Protein AF-A0A9D6HMQ8-F1 (afdb_monomer)

Radius of gyration: 18.04 Å; Cα contacts (8 Å, |Δi|>4): 192; chains: 1; bounding box: 45×33×49 Å

pLDDT: mean 94.01, std 4.61, range [72.69, 98.38]

Solvent-accessible surface area (backbone atoms only — not comparable to full-atom values): 10256 Å² total; per-residue (Å²): 132,55,70,60,48,52,53,36,49,56,35,46,76,70,73,43,61,41,81,54,71,88,56,44,43,72,69,55,47,52,54,49,50,52,55,48,44,23,49,23,39,30,28,42,20,46,19,57,68,40,54,67,42,36,77,68,36,73,68,67,69,43,17,53,50,41,45,50,50,29,52,49,28,45,49,48,16,50,53,42,40,52,57,38,38,76,66,71,42,64,49,68,65,50,48,68,74,33,53,71,62,42,68,46,60,53,64,83,84,64,85,61,85,89,60,81,90,62,94,66,50,43,56,70,71,58,34,47,65,73,88,45,73,66,46,49,34,49,42,32,40,49,49,45,46,53,48,48,56,58,52,57,56,40,70,72,45,52,45,38,66,61,36,57,56,43,61,59,51,52,64,54,52,53,52,48,34,51,49,10,54,53,44,52,67,72,76,107

Sequence (188 aa):
MSDLAREMAAKIERGVWLESPDEMTPTYRENLVHLMTMQADSELAGGYGYVPWIMKAPGVEEKHVVAQIVKDELRHAAVMYGLLADLGVDVEAHVKRHDEAFTMRIASDADIGTARITSDKRVNIFYYPIETWADFVFFNFCMDRGAGHQLEVVRACSYGPWARAYEGIFKEETFLIRHGEHWVKKLA

Mean predicted aligned error: 3.43 Å

Structure (mmCIF, N/CA/C/O backbone):
data_AF-A0A9D6HMQ8-F1
#
_entry.id   AF-A0A9D6HMQ8-F1
#
loop_
_atom_site.group_PDB
_atom_site.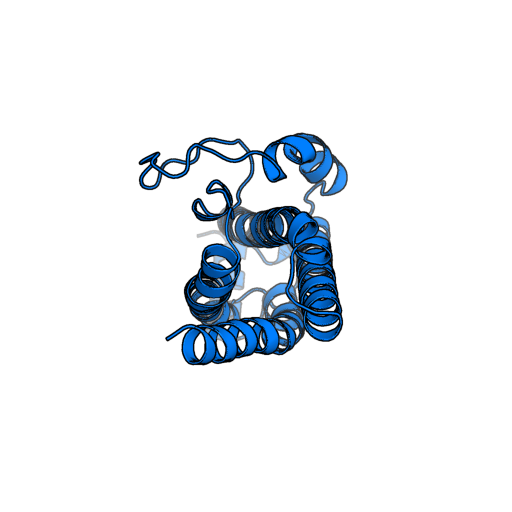id
_atom_site.type_symbol
_atom_site.label_atom_id
_atom_site.label_alt_id
_atom_site.label_comp_id
_atom_site.label_asym_id
_atom_site.label_entity_id
_atom_site.label_seq_id
_atom_site.pdbx_PDB_ins_code
_atom_site.Cartn_x
_atom_site.Cartn_y
_atom_site.Cartn_z
_atom_site.occupancy
_atom_site.B_iso_or_equiv
_atom_site.auth_seq_id
_atom_site.auth_comp_id
_atom_site.auth_asym_id
_atom_site.auth_atom_id
_atom_site.pdbx_PDB_model_num
ATOM 1 N N . MET A 1 1 ? 14.799 11.130 -28.560 1.00 72.69 1 MET A N 1
ATOM 2 C CA . MET A 1 1 ? 14.400 9.898 -27.842 1.00 72.69 1 MET A CA 1
ATOM 3 C C . MET A 1 1 ? 15.523 8.885 -27.980 1.00 72.69 1 MET A C 1
ATOM 5 O O . MET A 1 1 ? 16.044 8.773 -29.084 1.00 72.69 1 MET A O 1
ATOM 9 N N . SER A 1 2 ? 15.925 8.220 -26.892 1.00 92.31 2 SER A N 1
ATOM 10 C CA . SER A 1 2 ? 16.907 7.124 -26.941 1.00 92.31 2 SER A CA 1
ATOM 11 C C . SER A 1 2 ? 16.330 5.895 -27.654 1.00 92.31 2 SER A C 1
ATOM 13 O O . SER A 1 2 ? 15.109 5.790 -27.798 1.00 92.31 2 SER A O 1
ATOM 15 N N . ASP A 1 3 ? 17.191 4.966 -28.082 1.00 95.12 3 ASP A N 1
ATOM 16 C CA . ASP A 1 3 ? 16.762 3.676 -28.648 1.00 95.12 3 ASP A CA 1
ATOM 17 C C . ASP A 1 3 ? 15.882 2.906 -27.663 1.00 95.12 3 ASP A C 1
ATOM 19 O O . ASP A 1 3 ? 14.749 2.568 -27.998 1.00 95.12 3 ASP A O 1
ATOM 23 N N . LEU A 1 4 ? 16.322 2.809 -26.405 1.00 96.69 4 LEU A N 1
ATOM 24 C CA . LEU A 1 4 ? 15.545 2.218 -25.315 1.00 96.69 4 LEU A CA 1
ATOM 25 C C . LEU A 1 4 ? 14.147 2.842 -25.172 1.00 96.69 4 LEU A C 1
ATOM 27 O O . LEU A 1 4 ? 13.163 2.131 -25.002 1.00 96.69 4 LEU A O 1
ATOM 31 N N . ALA A 1 5 ? 14.023 4.170 -25.281 1.00 97.06 5 ALA A N 1
ATOM 32 C CA . ALA A 1 5 ? 12.721 4.833 -25.187 1.00 97.06 5 ALA A CA 1
ATOM 33 C C . ALA A 1 5 ? 11.787 4.463 -26.350 1.00 97.06 5 ALA A C 1
ATOM 35 O O . ALA A 1 5 ? 10.583 4.331 -26.141 1.00 97.06 5 ALA A O 1
ATOM 36 N N . ARG A 1 6 ? 12.326 4.295 -27.566 1.00 97.38 6 ARG A N 1
ATOM 37 C CA . ARG A 1 6 ? 11.547 3.850 -28.732 1.00 97.38 6 ARG A CA 1
ATOM 38 C C . ARG A 1 6 ? 11.127 2.390 -28.602 1.00 97.38 6 ARG A C 1
ATOM 40 O O . ARG A 1 6 ? 9.977 2.073 -28.884 1.00 97.38 6 ARG A O 1
ATOM 47 N N . GLU A 1 7 ? 12.033 1.525 -28.160 1.00 97.12 7 GLU A N 1
ATOM 48 C CA . GLU A 1 7 ? 11.765 0.098 -27.960 1.00 97.12 7 GLU A CA 1
ATOM 49 C C . GLU A 1 7 ? 10.712 -0.132 -26.874 1.00 97.12 7 GLU A C 1
ATOM 51 O O . GLU A 1 7 ? 9.726 -0.830 -27.121 1.00 97.12 7 GLU A O 1
ATOM 56 N N . MET A 1 8 ? 10.869 0.524 -25.719 1.00 97.62 8 MET A N 1
ATOM 57 C CA . MET A 1 8 ? 9.905 0.501 -24.617 1.00 97.62 8 MET A CA 1
ATOM 58 C C . MET A 1 8 ? 8.522 0.975 -25.085 1.00 97.62 8 MET A C 1
ATOM 60 O O . MET A 1 8 ? 7.536 0.269 -24.889 1.00 97.62 8 MET A O 1
ATOM 64 N N . ALA A 1 9 ? 8.439 2.135 -25.750 1.00 97.06 9 ALA A N 1
ATOM 65 C CA . ALA A 1 9 ? 7.171 2.674 -26.244 1.00 97.06 9 ALA A CA 1
ATOM 66 C C . ALA A 1 9 ? 6.501 1.732 -27.256 1.00 97.06 9 ALA A C 1
ATOM 68 O O . ALA A 1 9 ? 5.333 1.391 -27.094 1.00 97.06 9 ALA A O 1
ATOM 69 N N . ALA A 1 10 ? 7.252 1.226 -28.238 1.00 97.50 10 ALA A N 1
ATOM 70 C CA . ALA A 1 10 ? 6.720 0.299 -29.233 1.00 97.50 10 ALA A CA 1
ATOM 71 C C . ALA A 1 10 ? 6.249 -1.024 -28.603 1.00 97.50 10 ALA A C 1
ATOM 73 O O . ALA A 1 10 ? 5.308 -1.645 -29.096 1.00 97.50 10 ALA A O 1
ATOM 74 N N . LYS A 1 11 ? 6.901 -1.486 -27.528 1.00 97.00 11 LYS A N 1
ATOM 75 C CA . LYS A 1 11 ? 6.481 -2.673 -26.772 1.00 97.00 11 LYS A CA 1
ATOM 76 C C . LYS A 1 11 ? 5.138 -2.430 -26.068 1.00 97.00 11 LYS A C 1
ATOM 78 O O . LYS A 1 11 ? 4.223 -3.236 -26.243 1.00 97.00 11 LYS A O 1
ATOM 83 N N . ILE A 1 12 ? 4.997 -1.287 -25.390 1.00 96.50 12 ILE A N 1
ATOM 84 C CA . ILE A 1 12 ? 3.752 -0.854 -24.733 1.00 96.50 12 ILE A CA 1
ATOM 85 C C . ILE A 1 12 ? 2.613 -0.682 -25.749 1.00 96.50 12 ILE A C 1
ATOM 87 O O . ILE A 1 12 ? 1.517 -1.184 -25.521 1.00 96.50 12 ILE A O 1
ATOM 91 N N . GLU A 1 13 ? 2.862 -0.033 -26.890 1.00 96.62 13 GLU A N 1
ATOM 92 C CA . GLU A 1 13 ? 1.862 0.183 -27.952 1.00 96.62 13 GLU A CA 1
ATOM 93 C C . GLU A 1 13 ? 1.325 -1.128 -28.541 1.00 96.62 13 GLU A C 1
ATOM 95 O O . GLU A 1 13 ? 0.165 -1.202 -28.945 1.00 96.62 13 GLU A O 1
ATOM 100 N N . ARG A 1 14 ? 2.141 -2.190 -28.555 1.00 97.00 14 ARG A N 1
ATOM 101 C CA . ARG A 1 14 ? 1.715 -3.540 -28.961 1.00 97.00 14 ARG A CA 1
ATOM 102 C C . ARG A 1 14 ? 0.987 -4.313 -27.855 1.00 97.00 14 ARG A C 1
ATOM 104 O O . ARG A 1 14 ? 0.656 -5.477 -28.065 1.00 97.00 14 ARG A O 1
ATOM 111 N N . GLY A 1 15 ? 0.769 -3.709 -26.687 1.00 94.69 15 GLY A N 1
ATOM 112 C CA . GLY A 1 15 ? 0.159 -4.364 -25.530 1.00 94.69 15 GLY A CA 1
ATOM 113 C C . GLY A 1 15 ? 1.051 -5.425 -24.883 1.00 94.69 15 GLY A C 1
ATOM 114 O O . GLY A 1 15 ? 0.546 -6.312 -24.201 1.00 94.69 15 GLY A O 1
ATOM 115 N N . VAL A 1 16 ? 2.368 -5.374 -25.111 1.00 96.38 16 VAL A N 1
ATOM 116 C CA . VAL A 1 16 ? 3.319 -6.310 -24.503 1.00 96.38 16 VAL A CA 1
ATOM 117 C C . VAL A 1 16 ? 3.872 -5.687 -23.225 1.00 96.38 16 VAL A C 1
ATOM 119 O O . VAL A 1 16 ? 4.372 -4.562 -23.239 1.00 96.38 16 VAL A O 1
ATOM 122 N N . TRP A 1 17 ? 3.808 -6.425 -22.120 1.00 96.69 17 TRP A N 1
ATOM 123 C CA . TRP A 1 17 ? 4.287 -5.953 -20.824 1.00 96.69 17 TRP A CA 1
ATOM 124 C C . TRP A 1 17 ? 5.803 -5.797 -20.759 1.00 96.69 17 TRP A C 1
ATOM 126 O O . TRP A 1 17 ? 6.552 -6.603 -21.311 1.00 96.69 17 TRP A O 1
ATOM 136 N N . LEU A 1 18 ? 6.242 -4.775 -20.030 1.00 97.62 18 LEU A N 1
ATOM 137 C CA . LEU A 1 18 ? 7.596 -4.672 -19.505 1.00 97.62 18 LEU A CA 1
ATOM 138 C C . LEU A 1 18 ? 7.747 -5.666 -18.349 1.00 97.62 18 LEU A C 1
ATOM 140 O O . LEU A 1 18 ? 6.867 -5.764 -17.494 1.00 97.62 18 LEU A O 1
ATOM 144 N N . GLU A 1 19 ? 8.856 -6.389 -18.330 1.00 96.81 19 GLU A N 1
ATOM 145 C CA . GLU A 1 19 ? 9.119 -7.505 -17.420 1.00 96.81 19 GLU A CA 1
ATOM 146 C C . GLU A 1 19 ? 10.382 -7.288 -16.580 1.00 96.81 19 GLU A C 1
ATOM 148 O O . GLU A 1 19 ? 10.492 -7.868 -15.503 1.00 96.81 19 GLU A O 1
ATOM 153 N N . SER A 1 20 ? 11.321 -6.441 -17.021 1.00 95.38 20 SE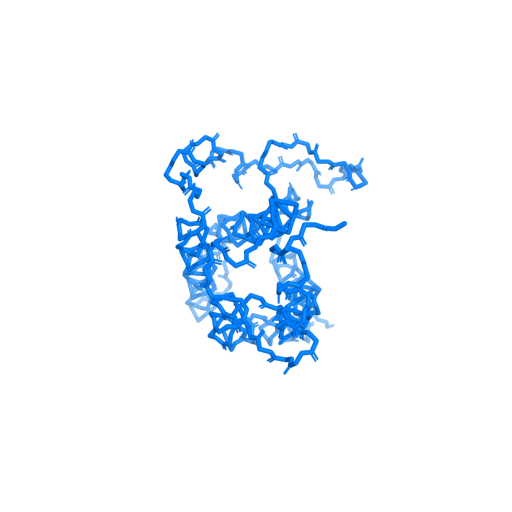R A N 1
ATOM 154 C CA . SER A 1 20 ? 12.559 -6.170 -16.279 1.00 95.38 20 SER A CA 1
ATOM 155 C C . SER A 1 20 ? 12.973 -4.691 -16.299 1.00 95.38 20 SER A C 1
ATOM 157 O O . SER A 1 20 ? 12.542 -3.936 -17.178 1.00 95.38 20 SER A O 1
ATOM 159 N N . PRO A 1 21 ? 13.832 -4.254 -15.352 1.00 94.19 21 PRO A N 1
ATOM 160 C CA . PRO A 1 21 ? 14.349 -2.884 -15.314 1.00 94.19 21 PRO A CA 1
ATOM 161 C C . PRO A 1 21 ? 15.079 -2.451 -16.592 1.00 94.19 21 PRO A C 1
ATOM 163 O O . PRO A 1 21 ? 15.054 -1.269 -16.928 1.00 94.19 21 PRO A O 1
ATOM 166 N N . ASP A 1 22 ? 15.703 -3.389 -17.308 1.00 95.56 22 ASP A N 1
ATOM 167 C CA . ASP A 1 22 ? 16.481 -3.107 -18.522 1.00 95.56 22 ASP A CA 1
ATOM 168 C C . ASP A 1 22 ? 15.600 -2.681 -19.705 1.00 95.56 22 ASP A C 1
ATOM 170 O O . ASP A 1 22 ? 16.080 -2.072 -20.657 1.00 95.56 22 ASP A O 1
ATOM 174 N N . GLU A 1 23 ? 14.296 -2.958 -19.636 1.00 96.69 23 GLU A N 1
ATOM 175 C CA . GLU A 1 23 ? 13.315 -2.562 -20.651 1.00 96.69 23 GLU A CA 1
ATOM 176 C C . GLU A 1 23 ? 12.741 -1.160 -20.401 1.00 96.69 23 GLU A C 1
ATOM 178 O O . GLU A 1 23 ? 11.880 -0.691 -21.148 1.00 96.69 23 GLU A O 1
ATOM 183 N N . MET A 1 24 ? 13.184 -0.491 -19.334 1.00 96.69 24 MET A N 1
ATOM 184 C CA . MET A 1 24 ? 12.608 0.756 -18.849 1.00 96.69 24 MET A CA 1
ATOM 185 C C . MET A 1 24 ? 13.567 1.922 -19.036 1.00 96.69 24 MET A C 1
ATOM 187 O O . MET A 1 24 ? 14.742 1.865 -18.680 1.00 96.69 24 MET A O 1
ATOM 191 N N . THR A 1 25 ? 13.044 3.059 -19.491 1.00 97.69 25 THR A N 1
ATOM 192 C CA . THR A 1 25 ? 13.804 4.310 -19.367 1.00 97.69 25 THR A CA 1
ATOM 193 C C . THR A 1 25 ? 13.984 4.676 -17.885 1.00 97.69 25 THR A C 1
ATOM 195 O O . THR A 1 25 ? 13.104 4.361 -17.077 1.00 97.69 25 THR A O 1
ATOM 198 N N . PRO A 1 26 ? 15.057 5.402 -17.510 1.00 96.69 26 PRO A N 1
ATOM 199 C CA . PRO A 1 26 ? 15.251 5.846 -16.128 1.00 96.69 26 PRO A CA 1
ATOM 200 C C . PRO A 1 26 ? 14.036 6.591 -15.563 1.00 96.69 26 PRO A C 1
ATOM 202 O O . PRO A 1 26 ? 13.593 6.295 -14.459 1.00 96.69 26 PRO A O 1
ATOM 205 N N . THR A 1 27 ? 13.434 7.482 -16.359 1.00 97.00 27 THR A N 1
ATOM 206 C CA . THR A 1 27 ? 12.227 8.229 -15.978 1.00 97.00 27 THR A CA 1
ATOM 207 C C . THR A 1 27 ? 11.013 7.321 -15.785 1.00 97.00 27 THR A C 1
ATOM 209 O O . THR A 1 27 ? 10.250 7.522 -14.844 1.00 97.00 27 THR A O 1
ATOM 212 N N . TYR A 1 28 ? 10.808 6.313 -16.640 1.00 97.19 28 TYR A N 1
ATOM 213 C CA . TYR A 1 28 ? 9.719 5.351 -16.445 1.00 97.19 28 TYR A CA 1
ATOM 214 C C . TYR A 1 28 ? 9.907 4.586 -15.134 1.00 97.19 28 TYR A C 1
ATOM 216 O O . TYR A 1 28 ? 8.991 4.529 -14.318 1.00 97.19 28 TYR A O 1
ATOM 224 N N . ARG A 1 29 ? 11.115 4.053 -14.907 1.00 97.50 29 ARG A N 1
AT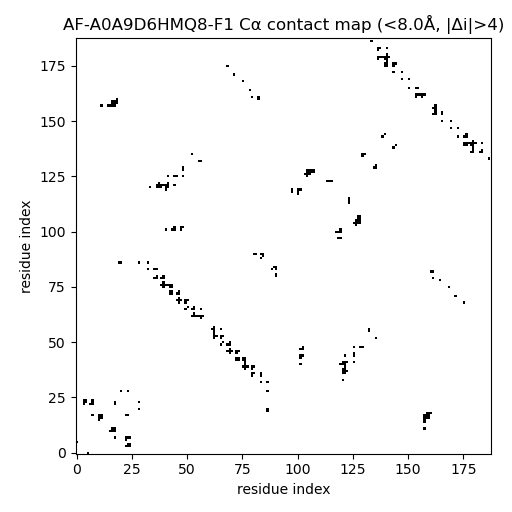OM 225 C CA . ARG A 1 29 ? 11.444 3.283 -13.704 1.00 97.50 29 ARG A CA 1
ATOM 226 C C . ARG A 1 29 ? 11.282 4.116 -12.436 1.00 97.50 29 ARG A C 1
ATOM 228 O O . ARG A 1 29 ? 10.737 3.619 -11.461 1.00 97.50 29 ARG A O 1
ATOM 235 N N . GLU A 1 30 ? 11.724 5.371 -12.448 1.00 97.75 30 GLU A N 1
ATOM 236 C CA . GLU A 1 30 ? 11.556 6.299 -11.325 1.00 97.75 30 GLU A CA 1
ATOM 237 C C . GLU A 1 30 ? 10.075 6.503 -10.970 1.00 97.75 30 GLU A C 1
ATOM 239 O O . GLU A 1 30 ? 9.695 6.344 -9.811 1.00 97.75 30 GLU A O 1
ATOM 244 N N . ASN A 1 31 ? 9.225 6.786 -11.963 1.00 97.12 31 ASN A N 1
ATOM 245 C CA . ASN A 1 31 ? 7.788 6.974 -11.742 1.00 97.12 31 ASN A CA 1
ATOM 246 C C . ASN A 1 31 ? 7.086 5.676 -11.315 1.00 97.12 31 ASN A C 1
ATOM 248 O O . ASN A 1 31 ? 6.226 5.706 -10.436 1.00 97.12 31 ASN A O 1
ATOM 252 N N . LEU A 1 32 ? 7.466 4.536 -11.900 1.00 96.69 32 LEU A N 1
ATOM 253 C CA . LEU A 1 32 ? 6.948 3.224 -11.516 1.00 96.69 32 LEU A CA 1
ATOM 254 C C . LEU A 1 32 ? 7.272 2.919 -10.050 1.00 96.69 32 LEU A C 1
ATOM 256 O O . LEU A 1 32 ? 6.367 2.613 -9.277 1.00 96.69 32 LEU A O 1
ATOM 260 N N . VAL A 1 33 ? 8.544 3.056 -9.662 1.00 97.88 33 VAL A N 1
ATOM 261 C CA . VAL A 1 33 ? 8.989 2.863 -8.276 1.00 97.88 33 VAL A CA 1
ATOM 262 C C . VAL A 1 33 ? 8.236 3.810 -7.351 1.00 97.88 33 VAL A C 1
ATOM 264 O O . VAL A 1 33 ? 7.717 3.359 -6.339 1.00 97.88 33 VAL A O 1
ATOM 267 N N . HIS A 1 34 ? 8.088 5.087 -7.716 1.00 96.50 34 HIS A N 1
ATOM 268 C CA . HIS A 1 34 ? 7.340 6.051 -6.912 1.00 96.50 34 HIS A CA 1
ATOM 269 C C . HIS A 1 34 ? 5.903 5.592 -6.625 1.00 96.50 34 HIS A C 1
ATOM 271 O O . HIS A 1 34 ? 5.500 5.536 -5.464 1.00 96.50 34 HIS A O 1
ATOM 277 N N . LEU A 1 35 ? 5.147 5.225 -7.664 1.00 95.25 35 LEU A N 1
ATOM 278 C CA . LEU A 1 35 ? 3.758 4.779 -7.528 1.00 95.25 35 LEU A CA 1
ATOM 279 C C . LEU A 1 35 ? 3.646 3.470 -6.738 1.00 95.25 35 LEU A C 1
ATOM 281 O O . LEU A 1 35 ? 2.788 3.342 -5.866 1.00 95.25 35 LEU A O 1
ATOM 285 N N . MET A 1 36 ? 4.532 2.511 -6.999 1.00 96.50 36 MET A N 1
ATOM 286 C CA . MET A 1 36 ? 4.538 1.232 -6.290 1.00 96.50 36 MET A CA 1
ATOM 287 C C . MET A 1 36 ? 4.927 1.390 -4.816 1.00 96.50 36 MET A C 1
ATOM 289 O O . MET A 1 36 ? 4.352 0.713 -3.969 1.00 96.50 36 MET A O 1
ATOM 293 N N . THR A 1 37 ? 5.851 2.299 -4.485 1.00 97.44 37 THR A N 1
ATOM 294 C CA . THR A 1 37 ? 6.175 2.632 -3.088 1.00 97.44 37 THR A CA 1
ATOM 295 C C . THR A 1 37 ? 4.999 3.309 -2.396 1.00 97.44 37 THR A C 1
ATOM 297 O O . THR A 1 37 ? 4.727 2.983 -1.247 1.00 97.44 37 THR A O 1
ATOM 300 N N . MET A 1 38 ? 4.255 4.189 -3.081 1.00 95.81 38 MET A N 1
ATOM 301 C CA . MET A 1 38 ? 3.026 4.758 -2.514 1.00 95.81 38 MET A CA 1
ATOM 302 C C . MET A 1 38 ? 2.010 3.676 -2.142 1.00 95.81 38 MET A C 1
ATOM 304 O O . MET A 1 38 ? 1.419 3.762 -1.067 1.00 95.81 38 MET A O 1
ATOM 308 N N . GLN A 1 39 ? 1.824 2.663 -2.996 1.00 95.06 39 GLN A N 1
ATOM 309 C CA . GLN A 1 39 ? 0.964 1.522 -2.681 1.00 95.06 39 GLN A CA 1
ATOM 310 C C . GLN A 1 39 ? 1.517 0.742 -1.483 1.00 95.06 39 GLN A C 1
ATOM 312 O O . GLN A 1 39 ? 0.825 0.622 -0.483 1.00 95.06 39 GLN A O 1
ATOM 317 N N . ALA A 1 40 ? 2.770 0.277 -1.547 1.00 97.06 40 ALA A N 1
ATOM 318 C CA . ALA A 1 40 ? 3.367 -0.574 -0.513 1.00 97.06 40 ALA A CA 1
ATOM 319 C C . ALA A 1 40 ? 3.331 0.071 0.885 1.00 97.06 40 ALA A C 1
ATOM 321 O O . ALA A 1 40 ? 2.936 -0.566 1.859 1.00 97.06 40 ALA A O 1
ATOM 322 N N . ASP A 1 41 ? 3.695 1.354 0.962 1.00 97.69 41 ASP A N 1
ATOM 323 C CA . ASP A 1 41 ? 3.679 2.135 2.199 1.00 97.69 41 ASP A CA 1
ATOM 324 C C . ASP A 1 41 ? 2.250 2.351 2.728 1.00 97.69 41 ASP A C 1
ATOM 326 O O . ASP A 1 41 ? 2.049 2.456 3.939 1.00 97.69 41 ASP A O 1
ATOM 330 N N . SER A 1 42 ? 1.257 2.422 1.834 1.00 96.00 42 SER A N 1
ATOM 331 C CA . SER A 1 42 ? -0.155 2.553 2.208 1.00 96.00 42 SER A CA 1
ATOM 332 C C . SER A 1 42 ? -0.707 1.258 2.801 1.00 96.00 42 SER A C 1
ATOM 334 O O . SER A 1 42 ? -1.281 1.331 3.885 1.00 96.00 42 SER A O 1
ATOM 336 N N . GLU A 1 43 ? -0.449 0.098 2.184 1.00 96.12 43 GLU A N 1
ATOM 337 C CA . GLU A 1 43 ? -0.879 -1.207 2.730 1.00 96.12 43 GLU A CA 1
ATOM 338 C C . GLU A 1 43 ? -0.273 -1.433 4.125 1.00 96.12 43 GLU A C 1
ATOM 340 O O . GLU A 1 43 ? -0.948 -1.826 5.077 1.00 96.12 43 GLU A O 1
ATOM 345 N N . LEU A 1 44 ? 1.021 -1.121 4.292 1.00 97.44 44 LEU A N 1
ATOM 346 C CA . LEU A 1 44 ? 1.697 -1.286 5.579 1.00 97.44 44 LEU A CA 1
ATOM 347 C C . LEU A 1 44 ? 1.126 -0.340 6.647 1.00 97.44 44 LEU A C 1
ATOM 349 O O . LEU A 1 44 ? 0.849 -0.760 7.774 1.00 97.44 44 LEU A O 1
ATOM 353 N N . ALA A 1 45 ? 0.910 0.933 6.301 1.00 96.75 45 ALA A N 1
ATOM 354 C CA . ALA A 1 45 ? 0.323 1.908 7.216 1.00 96.75 45 ALA A CA 1
ATOM 355 C C . ALA A 1 45 ? -1.137 1.583 7.583 1.00 96.75 45 ALA A C 1
ATOM 357 O O . ALA A 1 45 ? -1.531 1.814 8.735 1.00 96.75 45 ALA A O 1
ATOM 358 N N . GLY A 1 46 ? -1.914 1.056 6.631 1.00 94.75 46 GLY A N 1
ATOM 359 C CA . GLY A 1 46 ? -3.274 0.554 6.820 1.00 94.75 46 GLY A CA 1
ATOM 360 C C . GLY A 1 46 ? -3.298 -0.634 7.771 1.00 94.75 46 GLY A C 1
ATOM 361 O O . GLY A 1 46 ? -3.909 -0.551 8.839 1.00 94.75 46 GLY A O 1
ATOM 362 N N . GLY A 1 47 ? -2.505 -1.667 7.470 1.00 95.94 47 GLY A N 1
ATOM 363 C CA . GLY A 1 47 ? -2.314 -2.831 8.332 1.00 95.94 47 GLY A CA 1
ATOM 364 C C . GLY A 1 47 ? -1.980 -2.443 9.775 1.00 95.94 47 GLY A C 1
ATOM 365 O O . GLY A 1 47 ? -2.655 -2.891 10.703 1.00 95.94 47 GLY A O 1
ATOM 366 N N . TYR A 1 48 ? -1.017 -1.535 9.984 1.00 95.75 48 TYR A N 1
ATOM 367 C CA . TYR A 1 48 ? -0.672 -1.015 11.318 1.00 95.75 48 TYR A CA 1
ATOM 368 C C . TYR A 1 48 ? -1.837 -0.278 11.993 1.00 95.75 48 TYR A C 1
ATOM 370 O O . TYR A 1 48 ? -2.076 -0.461 13.189 1.00 95.75 48 TYR A O 1
ATOM 378 N N . GLY A 1 49 ? -2.584 0.535 11.240 1.00 95.00 49 GLY A N 1
ATOM 379 C CA . GLY A 1 49 ? -3.761 1.251 11.739 1.00 95.00 49 GLY A CA 1
ATOM 380 C C . GLY A 1 49 ? -4.892 0.329 12.196 1.00 95.00 49 GLY A C 1
ATOM 381 O O . GLY A 1 49 ? -5.641 0.677 13.112 1.00 95.00 49 GLY A O 1
ATOM 382 N N . TYR A 1 50 ? -4.992 -0.858 11.602 1.00 96.06 50 TYR A N 1
ATOM 383 C CA . TYR A 1 50 ? -6.037 -1.833 11.895 1.00 96.06 50 TYR A CA 1
ATOM 384 C C . TYR A 1 50 ? -5.690 -2.795 13.042 1.00 96.06 50 TYR A C 1
ATOM 386 O O . TYR A 1 50 ? -6.605 -3.333 13.666 1.00 96.06 50 TYR A O 1
ATOM 394 N N . VAL A 1 51 ? -4.411 -2.971 13.410 1.00 96.94 51 VAL A N 1
ATOM 395 C CA . VAL A 1 51 ? -3.996 -3.873 14.513 1.00 96.94 51 VAL A CA 1
ATOM 396 C C . VAL A 1 51 ? -4.803 -3.666 15.811 1.00 96.94 51 VAL A C 1
ATOM 398 O O . VAL A 1 51 ? -5.299 -4.656 16.361 1.00 96.94 51 VAL A O 1
ATOM 401 N N . PRO A 1 52 ? -5.019 -2.433 16.323 1.00 96.50 52 PRO A N 1
ATOM 402 C CA . PRO A 1 52 ? -5.785 -2.232 17.557 1.00 96.50 52 PRO A CA 1
ATOM 403 C C . PRO A 1 52 ? -7.246 -2.697 17.459 1.00 96.50 52 PRO A C 1
ATOM 405 O O . PRO A 1 52 ? -7.867 -3.011 18.480 1.00 96.50 52 PRO A O 1
ATOM 408 N N . TRP A 1 53 ? -7.807 -2.746 16.249 1.00 96.94 53 TRP A N 1
ATOM 409 C CA . TRP A 1 53 ? -9.199 -3.117 16.005 1.00 96.94 53 TRP A CA 1
ATOM 410 C C . TRP A 1 53 ? -9.458 -4.614 16.136 1.00 96.94 53 TRP A C 1
ATOM 412 O O . TRP A 1 53 ? -10.588 -4.988 16.446 1.00 96.94 53 TRP A O 1
ATOM 422 N N . ILE A 1 54 ? -8.420 -5.456 16.065 1.00 98.06 54 ILE A N 1
ATOM 423 C CA . ILE A 1 54 ? -8.528 -6.890 16.376 1.00 98.06 54 ILE A CA 1
ATOM 424 C C . ILE A 1 54 ? -9.093 -7.096 17.788 1.00 98.06 54 ILE A C 1
ATOM 426 O O . ILE A 1 54 ? -9.891 -7.998 18.018 1.00 98.06 54 ILE A O 1
ATOM 430 N N . MET A 1 55 ? -8.714 -6.255 18.756 1.00 97.69 55 MET A N 1
ATOM 431 C CA . MET A 1 55 ? -9.211 -6.370 20.132 1.00 97.69 55 MET A CA 1
ATOM 432 C C . MET A 1 55 ? -10.523 -5.609 20.361 1.00 97.69 55 MET A C 1
ATOM 434 O O . MET A 1 55 ? -11.335 -6.026 21.188 1.00 97.69 55 MET A O 1
ATOM 438 N N . LYS A 1 56 ? -10.735 -4.499 19.643 1.00 97.25 56 LYS A N 1
ATOM 439 C CA . LYS A 1 56 ? -11.872 -3.582 19.846 1.00 97.25 56 LYS A CA 1
ATOM 440 C C . LYS A 1 56 ? -13.143 -3.987 19.090 1.00 97.25 56 LYS A C 1
ATOM 442 O O . LYS A 1 56 ? -14.229 -3.568 19.483 1.00 97.25 56 LYS A O 1
ATOM 447 N N . ALA A 1 57 ? -13.024 -4.786 18.031 1.00 97.38 57 ALA A N 1
ATOM 448 C CA . ALA A 1 57 ? -14.143 -5.219 17.199 1.00 97.38 57 ALA A CA 1
ATOM 449 C C . ALA A 1 57 ? -15.260 -5.944 17.996 1.00 97.38 57 ALA A C 1
ATOM 451 O O . ALA A 1 57 ? -14.972 -6.674 18.954 1.00 97.38 57 ALA A O 1
ATOM 452 N N . PRO A 1 58 ? -16.546 -5.782 17.627 1.00 96.31 58 PRO A N 1
ATOM 453 C CA . PRO A 1 58 ? -17.683 -6.337 18.369 1.00 96.31 58 PRO A CA 1
ATOM 454 C C . PRO A 1 58 ? -17.874 -7.854 18.174 1.00 96.31 58 PRO A C 1
ATOM 456 O O . PRO A 1 58 ? -18.120 -8.333 17.075 1.00 96.31 58 PRO A O 1
ATOM 459 N N . GLY A 1 59 ? -17.879 -8.629 19.264 1.00 96.56 59 GLY A N 1
ATOM 460 C CA . GLY A 1 59 ? -18.059 -10.093 19.205 1.00 96.56 59 GLY A CA 1
ATOM 461 C C . GLY A 1 59 ? -16.781 -10.847 18.818 1.00 96.56 59 GLY A C 1
ATOM 462 O O . GLY A 1 59 ? -15.717 -10.247 18.754 1.00 96.56 59 GLY A O 1
ATOM 463 N N . VAL A 1 60 ? -16.845 -12.172 18.657 1.00 97.69 60 VAL A N 1
ATOM 464 C CA . VAL A 1 60 ? -15.671 -12.993 18.275 1.00 97.69 60 VAL A CA 1
ATOM 465 C C . VAL A 1 60 ? -15.519 -13.061 16.758 1.00 97.69 60 VAL A C 1
ATOM 467 O O . VAL A 1 60 ? -14.414 -12.890 16.253 1.00 97.69 60 VAL A O 1
ATOM 470 N N . GLU A 1 61 ? -16.633 -13.217 16.041 1.00 96.38 61 GLU A N 1
ATOM 471 C CA . GLU A 1 61 ? -16.651 -13.274 14.575 1.00 96.38 61 GLU A CA 1
ATOM 472 C C . GLU A 1 61 ? -16.023 -12.029 13.944 1.00 96.38 61 GLU A C 1
ATOM 474 O O . GLU A 1 61 ? -15.190 -12.132 13.051 1.00 96.38 61 GLU A O 1
ATOM 479 N N . GLU A 1 62 ? -16.341 -10.843 14.464 1.00 96.81 62 GLU A N 1
ATOM 480 C CA . GLU A 1 62 ? -15.803 -9.603 13.907 1.00 96.81 62 GLU A CA 1
ATOM 481 C C . GLU A 1 62 ? -14.314 -9.424 14.210 1.00 96.81 62 GLU A C 1
ATOM 483 O O . GLU A 1 62 ? -13.558 -8.946 13.375 1.00 96.81 62 GLU A O 1
ATOM 488 N N . LYS A 1 63 ? -13.848 -9.877 15.379 1.00 98.25 63 LYS A N 1
ATOM 489 C CA . LYS A 1 63 ? -12.409 -9.886 15.683 1.00 98.25 63 LYS A CA 1
ATOM 490 C C . LYS A 1 63 ? -11.646 -10.807 14.734 1.00 98.25 63 LYS A C 1
ATOM 492 O O . LYS A 1 63 ? -10.537 -10.473 14.331 1.00 98.25 63 LYS A O 1
ATOM 497 N N . HIS A 1 64 ? -12.238 -11.946 14.370 1.00 98.00 64 HIS A N 1
ATOM 498 C CA . HIS A 1 64 ? -11.671 -12.854 13.376 1.00 98.00 64 HIS A CA 1
ATOM 499 C C . HIS A 1 64 ? -11.604 -12.195 11.991 1.00 98.00 64 HIS A C 1
ATOM 501 O O . HIS A 1 64 ? -10.560 -12.259 11.345 1.00 98.00 64 HIS A O 1
ATOM 507 N N . VAL A 1 65 ? -12.664 -11.496 11.574 1.00 96.75 65 VAL A N 1
ATOM 508 C CA . VAL A 1 65 ? -12.680 -10.730 10.319 1.00 96.75 65 VAL A CA 1
ATOM 509 C C . VAL A 1 65 ? -11.617 -9.629 10.314 1.00 96.75 65 VAL A C 1
ATOM 511 O O . VAL A 1 65 ? -10.818 -9.570 9.386 1.00 96.75 65 VAL A O 1
ATOM 514 N N . VAL A 1 66 ? -11.525 -8.808 11.361 1.00 97.19 66 VAL A N 1
ATOM 515 C CA . VAL A 1 66 ? -10.506 -7.747 11.438 1.00 97.19 66 VAL A CA 1
ATOM 516 C C . VAL A 1 66 ? -9.083 -8.315 11.476 1.00 97.19 66 VAL A C 1
ATOM 518 O O . VAL A 1 66 ? -8.184 -7.756 10.853 1.00 97.19 66 VAL A O 1
ATOM 521 N N . ALA A 1 67 ? -8.858 -9.450 12.146 1.00 98.19 67 ALA A N 1
ATOM 522 C CA . ALA A 1 67 ? -7.560 -10.126 12.104 1.00 98.19 67 ALA A CA 1
ATOM 523 C C . ALA A 1 67 ? 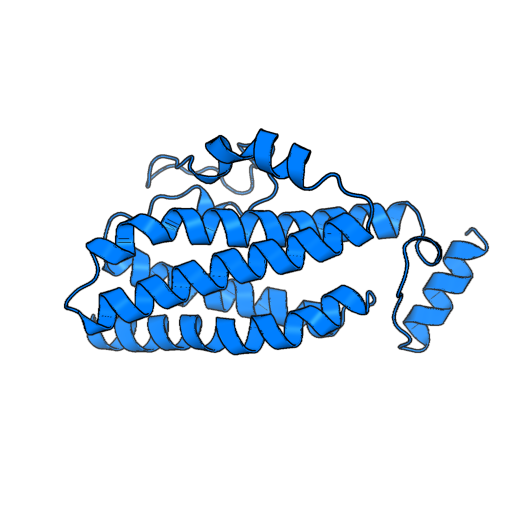-7.199 -10.596 10.686 1.00 98.19 67 ALA A C 1
ATOM 525 O O . ALA A 1 67 ? -6.038 -10.505 10.287 1.00 98.19 67 ALA A O 1
ATOM 526 N N . GLN A 1 68 ? -8.187 -11.063 9.918 1.00 97.38 68 GLN A N 1
ATOM 527 C CA . GLN A 1 68 ? -8.006 -11.424 8.517 1.00 97.38 68 GLN A CA 1
ATOM 528 C C . GLN A 1 68 ? -7.670 -10.197 7.654 1.00 97.38 68 GLN A C 1
ATOM 530 O O . GLN A 1 68 ? -6.734 -10.286 6.866 1.00 97.38 68 GLN A O 1
ATOM 535 N N . ILE A 1 69 ? -8.345 -9.058 7.862 1.00 96.00 69 ILE A N 1
ATOM 536 C CA . ILE A 1 69 ? -8.043 -7.782 7.185 1.00 96.00 69 ILE A CA 1
ATOM 537 C C . ILE A 1 69 ? -6.589 -7.369 7.444 1.00 96.00 69 ILE A C 1
ATOM 539 O O . ILE A 1 69 ? -5.821 -7.200 6.507 1.00 96.00 69 ILE A O 1
ATOM 543 N N . VAL A 1 70 ? -6.162 -7.309 8.712 1.00 97.38 70 VAL A N 1
ATOM 544 C CA . VAL A 1 70 ? -4.773 -6.962 9.077 1.00 97.38 70 VAL A CA 1
ATOM 545 C C . VAL A 1 70 ? -3.762 -7.891 8.403 1.00 97.38 70 VAL A C 1
ATOM 547 O O . VAL A 1 70 ? -2.724 -7.442 7.919 1.00 97.38 70 VAL A O 1
ATOM 550 N N . LYS A 1 71 ? -4.043 -9.198 8.378 1.00 97.75 71 LYS A N 1
ATOM 551 C CA . LYS A 1 71 ? -3.166 -10.183 7.736 1.00 97.75 71 LYS A CA 1
ATOM 552 C C . LYS A 1 71 ? -3.047 -9.927 6.231 1.00 97.75 71 LYS A C 1
ATOM 554 O O . LYS A 1 71 ? -1.945 -10.044 5.696 1.00 97.75 71 LYS A O 1
ATOM 559 N N . ASP A 1 72 ? -4.156 -9.621 5.565 1.00 96.38 72 ASP A N 1
ATOM 560 C CA . ASP A 1 72 ? -4.184 -9.393 4.121 1.00 96.38 72 ASP A CA 1
ATOM 561 C C . ASP A 1 72 ? -3.429 -8.107 3.763 1.00 96.38 72 ASP A C 1
ATOM 563 O O . ASP A 1 72 ? -2.518 -8.172 2.947 1.00 96.38 72 ASP A O 1
ATOM 567 N N . GLU A 1 73 ? -3.648 -7.009 4.482 1.00 96.31 73 GLU A N 1
ATOM 568 C CA . GLU A 1 73 ? -2.915 -5.742 4.305 1.00 96.31 73 GLU A CA 1
ATOM 569 C C . GLU A 1 73 ? -1.390 -5.917 4.422 1.00 96.31 73 GLU A C 1
ATOM 571 O O . GLU A 1 73 ? -0.609 -5.513 3.556 1.00 96.31 73 GLU A O 1
ATOM 576 N N . LEU A 1 74 ? -0.927 -6.631 5.457 1.00 97.44 74 LEU A N 1
ATOM 577 C CA . LEU A 1 74 ? 0.501 -6.927 5.618 1.00 97.44 74 LEU A CA 1
ATOM 578 C C . LEU A 1 74 ? 1.035 -7.844 4.507 1.00 97.44 74 LEU A C 1
ATOM 580 O O . LEU A 1 74 ? 2.189 -7.713 4.086 1.00 97.44 74 LEU A O 1
ATOM 584 N N . ARG A 1 75 ? 0.210 -8.768 4.002 1.00 97.31 75 ARG A N 1
ATOM 585 C CA . ARG A 1 75 ? 0.554 -9.608 2.848 1.00 97.31 75 ARG A CA 1
ATOM 586 C C . ARG A 1 75 ? 0.661 -8.766 1.574 1.00 97.31 75 ARG A C 1
ATOM 588 O O . ARG A 1 75 ? 1.556 -9.021 0.768 1.00 97.31 75 ARG A O 1
ATOM 595 N N . HIS A 1 76 ? -0.220 -7.787 1.375 1.00 96.38 76 HIS A N 1
ATOM 596 C CA . HIS A 1 76 ? -0.206 -6.894 0.212 1.00 96.38 76 HIS A CA 1
ATOM 597 C C . HIS A 1 76 ? 1.050 -6.030 0.227 1.00 96.38 76 HIS A C 1
ATOM 599 O O . HIS A 1 76 ? 1.779 -6.016 -0.767 1.00 96.38 76 HIS A O 1
ATOM 605 N N . ALA A 1 77 ? 1.383 -5.444 1.383 1.00 97.44 77 ALA A N 1
ATOM 606 C CA . ALA A 1 77 ? 2.646 -4.742 1.598 1.00 97.44 77 ALA A CA 1
ATOM 607 C C . ALA A 1 77 ? 3.848 -5.629 1.238 1.00 97.44 77 ALA A C 1
ATOM 609 O O . ALA A 1 77 ? 4.707 -5.226 0.455 1.00 97.44 77 ALA A O 1
ATOM 610 N N . ALA A 1 78 ? 3.892 -6.867 1.746 1.00 97.81 78 ALA A N 1
ATOM 611 C CA . ALA A 1 78 ? 4.986 -7.800 1.477 1.00 97.81 78 ALA A CA 1
ATOM 612 C C . ALA A 1 78 ? 5.136 -8.130 -0.019 1.00 97.81 78 ALA A C 1
ATOM 614 O O . ALA A 1 78 ? 6.254 -8.156 -0.535 1.00 97.81 78 ALA A O 1
ATOM 615 N N . VAL A 1 79 ? 4.026 -8.343 -0.734 1.00 97.56 79 VAL A N 1
ATOM 616 C CA . VAL A 1 79 ? 4.044 -8.563 -2.190 1.00 97.56 79 VAL A CA 1
ATOM 617 C C . VAL A 1 79 ? 4.567 -7.330 -2.922 1.00 97.56 79 VAL A C 1
ATOM 619 O O . VAL A 1 79 ? 5.457 -7.450 -3.763 1.00 97.56 79 VAL A O 1
ATOM 622 N N . MET A 1 80 ? 4.052 -6.147 -2.592 1.00 97.56 80 MET A N 1
ATOM 623 C CA . MET A 1 80 ? 4.443 -4.900 -3.247 1.00 97.56 80 MET A CA 1
ATOM 624 C C . MET A 1 80 ? 5.912 -4.553 -3.003 1.00 97.56 80 MET A C 1
ATOM 626 O O . MET A 1 80 ? 6.623 -4.182 -3.939 1.00 97.56 80 MET A O 1
ATOM 630 N N . TYR A 1 81 ? 6.397 -4.735 -1.775 1.00 98.31 81 TYR A N 1
ATOM 631 C CA . TYR A 1 81 ? 7.811 -4.580 -1.462 1.00 98.31 81 TYR A CA 1
ATOM 632 C C . TYR A 1 81 ? 8.682 -5.615 -2.178 1.00 98.31 81 TYR A C 1
ATOM 634 O O . TYR A 1 81 ? 9.740 -5.249 -2.679 1.00 98.31 81 TYR A O 1
ATOM 642 N N . GLY A 1 82 ? 8.234 -6.867 -2.319 1.00 98.19 82 GLY A N 1
ATOM 643 C CA . GLY A 1 82 ? 8.938 -7.866 -3.129 1.00 98.19 82 GLY A CA 1
ATOM 644 C C . GLY A 1 82 ? 9.165 -7.393 -4.570 1.00 98.19 82 GLY A C 1
ATOM 645 O O . GLY A 1 82 ? 10.290 -7.417 -5.060 1.00 98.19 82 GLY A O 1
ATOM 646 N N . LEU A 1 83 ? 8.131 -6.841 -5.211 1.00 97.50 83 LEU A N 1
ATOM 647 C CA . LEU A 1 83 ? 8.255 -6.283 -6.562 1.00 97.50 83 LEU A CA 1
ATOM 648 C C . LEU A 1 83 ? 9.164 -5.042 -6.625 1.00 97.50 83 LEU A C 1
ATOM 650 O O . LEU A 1 83 ? 9.828 -4.805 -7.634 1.00 97.50 83 LEU A O 1
ATOM 654 N N . LEU A 1 84 ? 9.190 -4.226 -5.567 1.00 98.38 84 LEU A N 1
ATOM 655 C CA . LEU A 1 84 ? 10.116 -3.096 -5.458 1.00 98.38 84 LEU A CA 1
ATOM 656 C C . LEU A 1 84 ? 11.570 -3.569 -5.314 1.00 98.38 84 LEU A C 1
ATOM 658 O O . LEU A 1 84 ? 12.463 -2.945 -5.888 1.00 98.38 84 LEU A O 1
ATOM 662 N N . ALA A 1 85 ? 11.813 -4.675 -4.606 1.00 98.19 85 ALA A N 1
ATOM 663 C CA . ALA A 1 85 ? 13.136 -5.288 -4.510 1.00 98.19 85 ALA A CA 1
ATOM 664 C C . ALA A 1 85 ? 13.632 -5.787 -5.878 1.00 98.19 85 ALA A C 1
ATOM 666 O O . ALA A 1 85 ? 14.787 -5.544 -6.226 1.00 98.19 85 ALA A O 1
ATOM 667 N N . ASP A 1 86 ? 12.751 -6.374 -6.698 1.00 97.06 86 ASP A N 1
ATOM 668 C CA . ASP A 1 86 ? 13.065 -6.751 -8.089 1.00 97.06 86 ASP A CA 1
ATOM 669 C C . ASP A 1 86 ? 13.413 -5.524 -8.956 1.00 97.06 86 ASP A C 1
ATOM 671 O O . ASP A 1 86 ? 14.224 -5.590 -9.882 1.00 97.06 86 ASP A O 1
ATOM 675 N N . LEU A 1 87 ? 12.854 -4.360 -8.611 1.00 97.12 87 LEU A N 1
ATOM 676 C CA . LEU A 1 87 ? 13.207 -3.052 -9.163 1.00 97.12 87 LEU A CA 1
ATOM 677 C C . LEU A 1 87 ? 14.379 -2.394 -8.413 1.00 97.12 87 LEU A C 1
ATOM 679 O O . LEU A 1 87 ? 14.566 -1.184 -8.511 1.00 97.12 87 LEU A O 1
ATOM 683 N N . GLY A 1 88 ? 15.191 -3.148 -7.674 1.00 96.25 88 GLY A N 1
ATOM 684 C CA . GLY A 1 88 ? 16.426 -2.687 -7.033 1.00 96.25 88 GLY A CA 1
ATOM 685 C C . GLY A 1 88 ? 16.244 -1.711 -5.867 1.00 96.25 88 GLY A C 1
ATOM 686 O O . GLY A 1 88 ? 17.183 -0.984 -5.545 1.00 96.25 88 GLY A O 1
ATOM 687 N N . VAL A 1 89 ? 15.057 -1.641 -5.262 1.00 97.94 89 VAL A N 1
ATOM 688 C CA . VAL A 1 89 ? 14.840 -0.879 -4.026 1.00 97.94 89 VAL A CA 1
ATOM 689 C C . VAL A 1 89 ? 15.353 -1.687 -2.837 1.00 97.94 89 VAL A C 1
ATOM 691 O O . VAL A 1 89 ? 15.017 -2.858 -2.678 1.00 97.94 89 VAL A O 1
ATOM 694 N N . ASP A 1 90 ? 16.129 -1.048 -1.963 1.00 98.19 90 ASP A N 1
ATOM 695 C CA . ASP A 1 90 ? 16.494 -1.618 -0.665 1.00 98.19 90 ASP A CA 1
ATOM 696 C C . ASP A 1 90 ? 15.293 -1.531 0.290 1.00 98.19 90 ASP A C 1
ATOM 698 O O . ASP A 1 90 ? 15.090 -0.541 0.999 1.00 98.19 90 ASP A O 1
ATOM 702 N N . VAL A 1 91 ? 14.448 -2.562 0.237 1.00 97.62 91 VAL A N 1
ATOM 703 C CA . VAL A 1 91 ? 13.209 -2.663 1.017 1.00 97.62 91 VAL A CA 1
ATOM 704 C C . VAL A 1 91 ? 13.487 -2.666 2.513 1.00 97.62 91 VAL A C 1
ATOM 706 O O . VAL A 1 91 ? 12.794 -1.975 3.254 1.00 97.62 91 VAL A O 1
ATOM 709 N N . GLU A 1 92 ? 14.486 -3.422 2.969 1.00 96.62 92 GLU A N 1
ATOM 710 C CA . GLU A 1 92 ? 14.783 -3.537 4.398 1.00 96.62 92 GLU A CA 1
ATOM 711 C C . GLU A 1 92 ? 15.190 -2.174 4.962 1.00 96.62 92 GLU A C 1
ATOM 713 O O . GLU A 1 92 ? 14.643 -1.728 5.974 1.00 96.62 92 GLU A O 1
ATOM 718 N N . ALA A 1 93 ? 16.087 -1.462 4.273 1.00 97.75 93 ALA A N 1
ATOM 719 C CA . ALA A 1 93 ? 16.478 -0.122 4.682 1.00 97.75 93 ALA A CA 1
ATOM 720 C C . ALA A 1 93 ? 15.325 0.887 4.573 1.00 97.75 93 ALA A C 1
ATOM 722 O O . ALA A 1 93 ? 15.242 1.797 5.403 1.00 97.75 93 ALA A O 1
ATOM 723 N N . HIS A 1 94 ? 14.447 0.760 3.570 1.00 97.38 94 HIS A N 1
ATOM 724 C CA . HIS A 1 94 ? 13.266 1.616 3.421 1.00 97.38 94 HIS A CA 1
ATOM 725 C C . HIS A 1 94 ? 12.279 1.423 4.572 1.00 97.38 94 HIS A C 1
ATOM 727 O O . HIS A 1 94 ? 11.941 2.403 5.233 1.00 97.38 94 HIS A O 1
ATOM 733 N N . VAL A 1 95 ? 11.869 0.183 4.851 1.00 96.44 95 VAL A N 1
ATOM 734 C CA . VAL A 1 95 ? 10.920 -0.138 5.928 1.00 96.44 95 VAL A CA 1
ATOM 735 C C . VAL A 1 95 ? 11.510 0.259 7.275 1.00 96.44 95 VAL A C 1
ATOM 737 O O . VAL A 1 95 ? 10.885 1.012 8.013 1.00 96.44 95 VAL A O 1
ATOM 740 N N . LYS A 1 96 ? 12.761 -0.123 7.562 1.00 95.88 96 LYS A N 1
ATOM 741 C CA . LYS A 1 96 ? 13.436 0.232 8.820 1.00 95.88 96 LYS A CA 1
ATOM 742 C C . LYS A 1 96 ? 13.492 1.742 9.063 1.00 95.88 96 LYS A C 1
ATOM 744 O O . LYS A 1 96 ? 13.377 2.185 10.200 1.00 95.88 96 LYS A O 1
ATOM 749 N N . ARG A 1 97 ? 13.699 2.542 8.014 1.00 95.94 97 ARG A N 1
ATOM 750 C CA . ARG A 1 97 ? 13.762 4.009 8.119 1.00 95.94 97 ARG A CA 1
ATOM 751 C C . ARG A 1 97 ? 12.404 4.634 8.437 1.00 95.94 97 ARG A C 1
ATOM 753 O O . ARG A 1 97 ? 12.373 5.712 9.021 1.00 95.94 97 ARG A O 1
ATOM 760 N N . HIS A 1 98 ? 11.315 3.991 8.024 1.00 95.25 98 HIS A N 1
ATOM 761 C CA . HIS A 1 98 ? 9.966 4.551 8.074 1.00 95.25 98 HIS A CA 1
ATOM 762 C C . HIS A 1 98 ? 9.027 3.833 9.050 1.00 95.25 98 HIS A C 1
ATOM 764 O O . HIS A 1 98 ? 7.893 4.274 9.203 1.00 95.25 98 HIS A O 1
ATOM 770 N N . ASP A 1 99 ? 9.481 2.785 9.740 1.00 90.62 99 ASP A N 1
ATOM 771 C CA . ASP A 1 99 ? 8.635 1.942 10.594 1.00 90.62 99 ASP A CA 1
ATOM 772 C C . ASP A 1 99 ? 7.848 2.751 11.640 1.00 90.62 99 ASP A C 1
ATOM 774 O O . ASP A 1 99 ? 6.621 2.670 11.718 1.00 90.62 99 ASP A O 1
ATOM 778 N N . GLU A 1 100 ? 8.528 3.652 12.356 1.00 90.00 100 GLU A N 1
ATOM 779 C CA . GLU A 1 100 ? 7.880 4.567 13.304 1.00 90.00 100 GLU A CA 1
ATOM 780 C C . GLU A 1 100 ? 6.895 5.518 12.603 1.00 90.00 100 GLU A C 1
ATOM 782 O O . GLU A 1 100 ? 5.781 5.741 13.088 1.00 90.00 100 GLU A O 1
ATOM 787 N N . ALA A 1 101 ? 7.260 6.038 11.426 1.00 92.50 101 ALA A N 1
ATOM 788 C CA . ALA A 1 101 ? 6.412 6.944 10.654 1.00 92.50 101 ALA A CA 1
ATOM 789 C C . ALA A 1 101 ? 5.106 6.263 10.214 1.00 92.50 101 ALA A C 1
ATOM 791 O O . ALA A 1 101 ? 4.043 6.890 10.284 1.00 92.50 101 ALA A O 1
ATOM 792 N N . PHE A 1 102 ? 5.133 4.970 9.869 1.00 94.00 102 PHE A N 1
ATOM 793 C CA . PHE A 1 102 ? 3.931 4.215 9.502 1.00 94.00 102 PHE A CA 1
ATOM 794 C C . PHE A 1 102 ? 2.898 4.139 10.636 1.00 94.00 102 PHE A C 1
ATOM 796 O O . PHE A 1 102 ? 1.694 4.087 10.371 1.00 94.00 102 PHE A O 1
ATOM 803 N N . THR A 1 103 ? 3.320 4.252 11.896 1.00 92.31 103 THR A N 1
ATOM 804 C CA . THR A 1 103 ? 2.408 4.290 13.056 1.00 92.31 103 THR A CA 1
ATOM 805 C C . THR A 1 103 ? 1.946 5.698 13.443 1.00 92.31 103 THR A C 1
ATOM 807 O O . THR A 1 103 ? 0.951 5.843 14.151 1.00 92.31 103 THR A O 1
ATOM 810 N N . MET A 1 104 ? 2.615 6.745 12.949 1.00 94.25 104 MET A N 1
ATOM 811 C CA . MET A 1 104 ? 2.282 8.134 13.267 1.00 94.25 104 MET A CA 1
ATOM 812 C C . MET A 1 104 ? 0.856 8.476 12.820 1.00 94.25 104 MET A C 1
ATOM 814 O O . MET A 1 104 ? 0.457 8.144 11.699 1.00 94.25 104 MET A O 1
ATOM 818 N N . ARG A 1 105 ? 0.110 9.171 13.684 1.00 94.50 105 ARG A N 1
ATOM 819 C CA . ARG A 1 105 ? -1.209 9.742 13.394 1.00 94.50 105 ARG A CA 1
ATOM 820 C C . ARG A 1 105 ? -1.251 11.220 13.788 1.00 94.50 105 ARG A C 1
ATOM 822 O O . ARG A 1 105 ? -0.595 11.614 14.749 1.00 94.50 105 ARG A O 1
ATOM 829 N N . ILE A 1 106 ? -1.980 12.030 13.026 1.00 95.94 106 ILE A N 1
ATOM 830 C CA . ILE A 1 106 ? -2.234 13.450 13.315 1.00 95.94 106 ILE A CA 1
ATOM 831 C C . ILE A 1 106 ? -3.526 13.622 14.121 1.00 95.94 106 ILE A C 1
ATOM 833 O O . ILE A 1 106 ? -4.231 12.650 14.385 1.00 95.94 106 ILE A O 1
ATOM 837 N N . ALA A 1 107 ? -3.835 14.856 14.525 1.00 95.88 107 ALA A N 1
ATOM 838 C CA . ALA A 1 107 ? -5.123 15.171 15.137 1.00 95.88 107 ALA A CA 1
ATOM 839 C C . ALA A 1 107 ? -6.270 14.939 14.136 1.00 95.88 107 ALA A C 1
ATOM 841 O O . ALA A 1 107 ? -6.121 15.216 12.945 1.00 95.88 107 ALA A O 1
ATOM 842 N N . SER A 1 108 ? -7.409 14.436 14.615 1.00 93.94 108 SER A N 1
ATOM 843 C CA . SER A 1 108 ? -8.565 14.098 13.773 1.00 93.94 108 SER A CA 1
ATOM 844 C C . SER A 1 108 ? -9.180 15.305 13.054 1.00 93.94 108 SER A C 1
ATOM 846 O O . SER A 1 108 ? -9.803 15.134 12.010 1.00 93.94 108 SER A O 1
ATOM 848 N N . ASP A 1 109 ? -8.964 16.518 13.564 1.00 94.44 109 ASP A N 1
ATOM 849 C CA . ASP A 1 109 ? -9.433 17.791 13.007 1.00 94.44 109 ASP A CA 1
ATOM 850 C C . ASP A 1 109 ? -8.371 18.547 12.185 1.00 94.44 109 ASP A C 1
ATOM 852 O O . ASP A 1 109 ? -8.624 19.659 11.717 1.00 94.44 109 ASP A O 1
ATOM 856 N N . ALA A 1 110 ? -7.182 17.969 11.987 1.00 95.69 110 ALA A N 1
ATOM 857 C CA . ALA A 1 110 ? -6.122 18.604 11.214 1.00 95.69 110 ALA A CA 1
ATOM 858 C C . ALA A 1 110 ? -6.470 18.678 9.714 1.00 95.69 110 ALA A C 1
ATOM 860 O O . ALA A 1 110 ? -6.816 17.674 9.092 1.00 95.69 110 ALA A O 1
ATOM 861 N N . ASP A 1 111 ? -6.280 19.847 9.098 1.00 94.75 111 ASP A N 1
ATOM 862 C CA . ASP A 1 111 ? -6.353 20.026 7.644 1.00 94.75 111 ASP A CA 1
ATOM 863 C C . ASP A 1 111 ? -4.942 20.153 7.060 1.00 94.75 111 ASP A C 1
ATOM 865 O O . ASP A 1 111 ? -4.300 21.203 7.137 1.00 94.75 111 ASP A O 1
ATOM 869 N N . ILE A 1 112 ? -4.439 19.051 6.501 1.00 94.88 112 ILE A N 1
ATOM 870 C CA . ILE A 1 112 ? -3.136 19.010 5.823 1.00 94.88 112 ILE A CA 1
ATOM 871 C C . ILE A 1 112 ? -3.263 19.150 4.298 1.00 94.88 112 ILE A C 1
ATOM 873 O O . ILE A 1 112 ? -2.250 19.126 3.594 1.00 94.88 112 ILE A O 1
ATOM 877 N N . GLY A 1 113 ? -4.485 19.264 3.763 1.00 93.38 113 GLY A N 1
ATOM 878 C CA . GLY A 1 113 ? -4.753 19.209 2.328 1.00 93.38 113 GLY A CA 1
ATOM 879 C C . GLY A 1 113 ? -4.037 18.041 1.633 1.00 93.38 113 GLY A C 1
ATOM 880 O O . GLY A 1 113 ? -4.089 16.887 2.064 1.00 93.38 113 GLY A O 1
ATOM 881 N N . THR A 1 114 ? -3.318 18.346 0.552 1.00 90.94 114 THR A N 1
ATOM 882 C CA . THR A 1 114 ? -2.510 17.374 -0.208 1.00 90.94 114 THR A CA 1
ATOM 883 C C . THR A 1 114 ? -1.038 17.352 0.216 1.00 90.94 114 THR A C 1
ATOM 885 O O . THR A 1 114 ? -0.199 16.808 -0.506 1.00 90.94 114 THR A O 1
ATOM 888 N N . ALA A 1 115 ? -0.681 17.985 1.338 1.00 90.62 115 ALA A N 1
ATOM 889 C CA . ALA A 1 115 ? 0.699 18.027 1.801 1.00 90.62 115 ALA A CA 1
ATOM 890 C C . ALA A 1 115 ? 1.141 16.648 2.300 1.00 90.62 115 ALA A C 1
ATOM 892 O O . ALA A 1 115 ? 0.406 15.960 3.006 1.00 90.62 115 ALA A O 1
ATOM 893 N N . ARG A 1 116 ? 2.371 16.261 1.962 1.00 89.44 116 ARG A N 1
ATOM 894 C CA . ARG A 1 116 ? 3.022 15.075 2.518 1.00 89.44 116 ARG A CA 1
ATOM 895 C C . ARG A 1 116 ? 3.837 15.498 3.736 1.00 89.44 116 ARG A C 1
ATOM 897 O O . ARG A 1 116 ? 4.738 16.323 3.605 1.00 89.44 116 ARG A O 1
ATOM 904 N N . ILE A 1 117 ? 3.506 14.953 4.904 1.00 92.44 117 ILE A N 1
ATOM 905 C CA . ILE A 1 117 ? 4.049 15.411 6.197 1.00 92.44 117 ILE A CA 1
ATOM 906 C C . ILE A 1 117 ? 5.091 14.460 6.807 1.00 92.44 117 ILE A C 1
ATOM 908 O O . ILE A 1 117 ? 5.719 14.795 7.806 1.00 92.44 117 ILE A O 1
ATOM 912 N N . THR A 1 118 ? 5.309 13.299 6.188 1.00 92.12 118 THR A N 1
ATOM 913 C CA . THR A 1 118 ? 6.371 12.339 6.530 1.00 92.12 118 THR A CA 1
ATOM 914 C C . THR A 1 118 ? 7.220 12.010 5.297 1.00 92.12 118 THR A C 1
ATOM 916 O O . THR A 1 118 ? 6.880 12.384 4.173 1.00 92.12 118 THR A O 1
ATOM 919 N N . SER A 1 119 ? 8.361 11.337 5.487 1.00 92.00 119 SER A N 1
ATOM 920 C CA . SER A 1 119 ? 9.249 10.957 4.377 1.00 92.00 119 SER A CA 1
ATOM 921 C C . SER A 1 119 ? 8.793 9.710 3.609 1.00 92.00 119 SER A C 1
ATOM 923 O O . SER A 1 119 ? 9.202 9.541 2.454 1.00 92.00 119 SER A O 1
ATOM 925 N N . ASP A 1 120 ? 7.937 8.879 4.214 1.00 94.88 120 ASP A N 1
ATOM 926 C CA . ASP A 1 120 ? 7.306 7.734 3.556 1.00 94.88 120 ASP A CA 1
ATOM 927 C C . ASP A 1 120 ? 6.289 8.173 2.485 1.00 94.88 120 ASP A C 1
ATOM 929 O O . ASP A 1 120 ? 5.977 9.360 2.313 1.00 94.88 120 ASP A O 1
ATOM 933 N N . LYS A 1 121 ? 5.818 7.216 1.686 1.00 95.12 121 LYS A N 1
ATOM 934 C CA . LYS A 1 121 ? 5.021 7.471 0.486 1.00 95.12 121 LYS A CA 1
ATOM 935 C C . LYS A 1 121 ? 3.536 7.143 0.631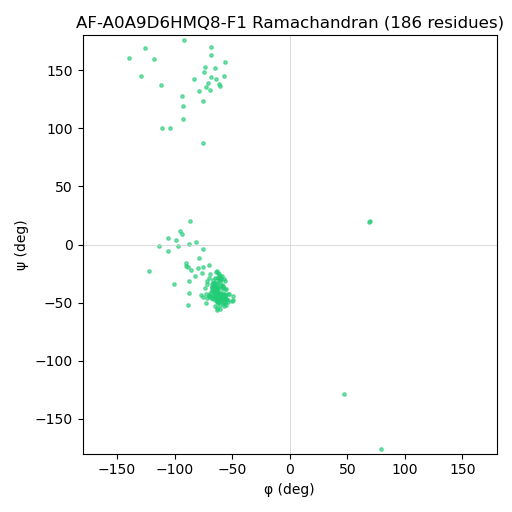 1.00 95.12 121 LYS A C 1
ATOM 937 O O . LYS A 1 121 ? 2.819 7.337 -0.352 1.00 95.12 121 LYS A O 1
ATOM 942 N N . ARG A 1 122 ? 3.036 6.778 1.818 1.00 95.31 122 ARG A N 1
ATOM 943 C CA . ARG A 1 122 ? 1.610 6.449 2.006 1.00 95.31 122 ARG A CA 1
ATOM 944 C C . ARG A 1 122 ? 0.678 7.586 1.582 1.00 95.31 122 ARG A C 1
ATOM 946 O O . ARG A 1 122 ? 1.078 8.756 1.556 1.00 95.31 122 ARG A O 1
ATOM 953 N N . VAL A 1 123 ? -0.571 7.266 1.259 1.00 93.50 123 VAL A N 1
ATOM 954 C CA . VAL A 1 123 ? -1.599 8.287 0.993 1.00 93.50 123 VAL A CA 1
ATOM 955 C C . VAL A 1 123 ? -2.074 8.961 2.285 1.00 93.50 123 VAL A C 1
ATOM 957 O O . VAL A 1 123 ? -2.105 8.348 3.352 1.00 93.50 123 VAL A O 1
ATOM 960 N N . ASN A 1 124 ? -2.459 10.238 2.187 1.00 93.88 124 ASN A N 1
ATOM 961 C CA . ASN A 1 124 ? -2.665 11.111 3.348 1.00 93.88 124 ASN A CA 1
ATOM 962 C C . ASN A 1 124 ? -3.710 10.617 4.355 1.00 93.88 124 ASN A C 1
ATOM 964 O O . ASN A 1 124 ? -3.606 10.933 5.538 1.00 93.88 124 ASN A O 1
ATOM 968 N N . ILE A 1 125 ? -4.701 9.839 3.920 1.00 92.75 125 ILE A N 1
ATOM 969 C CA . ILE A 1 125 ? -5.756 9.360 4.815 1.00 92.75 125 ILE A CA 1
ATOM 970 C C . ILE A 1 125 ? -5.207 8.493 5.962 1.00 92.75 125 ILE A C 1
ATOM 972 O O . ILE A 1 125 ? -5.735 8.534 7.068 1.00 92.75 125 ILE A O 1
ATOM 976 N N . PHE A 1 126 ? -4.083 7.800 5.751 1.00 95.00 126 PHE A N 1
ATOM 977 C CA . PHE A 1 126 ? -3.447 6.953 6.762 1.00 95.00 126 PHE A CA 1
ATOM 978 C C . PHE A 1 126 ? -2.698 7.755 7.836 1.00 95.00 126 PHE A C 1
ATOM 980 O O . PHE A 1 126 ? -2.197 7.173 8.798 1.00 95.00 126 PHE A O 1
ATOM 987 N N . TYR A 1 127 ? -2.628 9.085 7.705 1.00 95.62 127 TYR A N 1
ATOM 988 C CA . TYR A 1 127 ? -2.229 9.961 8.802 1.00 95.62 127 TYR A CA 1
ATOM 989 C C . TYR A 1 127 ? -3.355 10.147 9.825 1.00 95.62 127 TYR A C 1
ATOM 991 O O . TYR A 1 127 ? -3.060 10.446 10.978 1.00 95.62 127 TYR A O 1
ATOM 999 N N . TYR A 1 128 ? -4.622 9.975 9.453 1.00 95.44 128 TYR A N 1
ATOM 1000 C CA . TYR A 1 128 ? -5.745 10.235 10.351 1.00 95.44 128 TYR A CA 1
ATOM 1001 C C . TYR A 1 128 ? -6.020 9.035 11.269 1.00 95.44 128 TYR A C 1
ATOM 1003 O O . TYR A 1 128 ? -5.862 7.880 10.856 1.00 95.44 128 TYR A O 1
ATOM 1011 N N . PRO A 1 129 ? -6.383 9.276 12.540 1.00 95.38 129 PRO A N 1
ATOM 1012 C CA . PRO A 1 129 ? -6.656 8.206 13.486 1.00 95.38 129 PRO A CA 1
ATOM 1013 C C . PRO A 1 129 ? -7.997 7.526 13.176 1.00 95.38 129 PRO A C 1
ATOM 1015 O O . PRO A 1 129 ? -8.917 8.141 12.647 1.00 95.38 129 PRO A O 1
ATOM 1018 N N . ILE A 1 130 ? -8.107 6.250 13.553 1.00 95.56 130 ILE A N 1
ATOM 1019 C CA . ILE A 1 130 ? -9.361 5.487 13.543 1.00 95.56 130 ILE A CA 1
ATOM 1020 C C . ILE A 1 130 ? -9.735 5.240 15.006 1.00 95.56 130 ILE A C 1
ATOM 1022 O O . ILE A 1 130 ? -9.152 4.368 15.663 1.00 95.56 130 ILE A O 1
ATOM 1026 N N . GLU A 1 131 ? -10.656 6.039 15.541 1.00 94.56 131 GLU A N 1
ATOM 1027 C CA . GLU A 1 131 ? -10.912 6.134 16.984 1.00 94.56 131 GLU A CA 1
ATOM 1028 C C . GLU A 1 131 ? -12.141 5.325 17.406 1.00 94.56 131 GLU A C 1
ATOM 1030 O O . GLU A 1 131 ? -12.154 4.720 18.484 1.00 94.56 131 GLU A O 1
ATOM 1035 N N . THR A 1 132 ? -13.146 5.250 16.532 1.00 95.94 132 THR A N 1
ATOM 1036 C CA . THR A 1 132 ? -14.416 4.560 16.770 1.00 95.94 132 THR A CA 1
ATOM 1037 C C . THR A 1 132 ? -14.655 3.403 15.799 1.00 95.94 132 THR A C 1
ATOM 1039 O O . THR A 1 132 ? -14.062 3.318 14.725 1.00 95.94 132 THR A O 1
ATOM 1042 N N . TRP A 1 133 ? -15.545 2.475 16.180 1.00 96.12 133 TRP A N 1
ATOM 1043 C CA . TRP A 1 133 ? -15.920 1.371 15.289 1.00 96.12 133 TRP A CA 1
ATOM 1044 C C . TRP A 1 133 ? -16.601 1.896 14.024 1.00 96.12 133 TRP A C 1
ATOM 1046 O O . TRP A 1 133 ? -16.419 1.336 12.948 1.00 96.12 133 TRP A O 1
ATOM 1056 N N . ALA A 1 134 ? -17.347 2.997 14.150 1.00 95.44 134 ALA A N 1
ATOM 1057 C CA . ALA A 1 134 ? -17.932 3.678 13.007 1.00 95.44 134 ALA A CA 1
ATOM 1058 C C . ALA A 1 134 ? -16.842 4.230 12.076 1.00 95.44 134 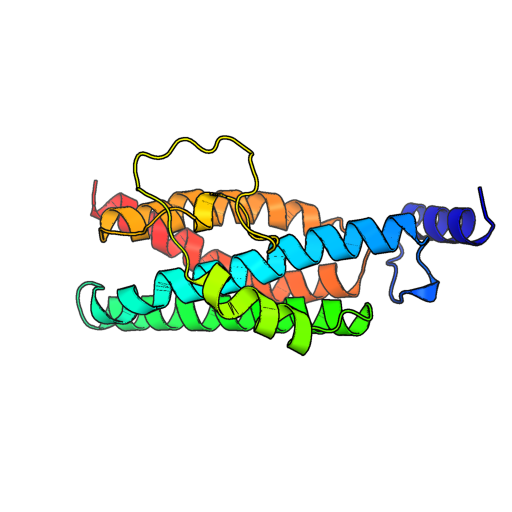ALA A C 1
ATOM 1060 O O . ALA A 1 134 ? -16.980 4.077 10.867 1.00 95.44 134 ALA A O 1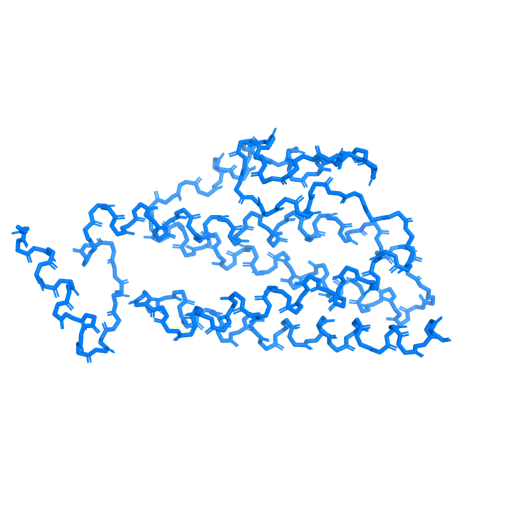
ATOM 1061 N N . ASP A 1 135 ? -15.742 4.769 12.615 1.00 95.06 135 ASP A N 1
ATOM 1062 C CA . ASP A 1 135 ? -14.605 5.232 11.809 1.00 95.06 135 ASP A CA 1
ATOM 1063 C C . ASP A 1 135 ? -13.984 4.064 11.050 1.00 95.06 135 ASP A C 1
ATOM 1065 O O . ASP A 1 135 ? -13.781 4.171 9.850 1.00 95.06 135 ASP A O 1
ATOM 1069 N N . PHE A 1 136 ? -13.733 2.931 11.719 1.00 95.25 136 PHE A N 1
ATOM 1070 C CA . PHE A 1 136 ? -13.170 1.739 11.075 1.00 95.25 136 PHE A CA 1
ATOM 1071 C C . PHE A 1 136 ? -14.066 1.263 9.928 1.00 95.25 136 PHE A C 1
ATOM 1073 O O . PHE A 1 136 ? -13.607 1.064 8.807 1.00 95.25 136 PHE A O 1
ATOM 1080 N N . VAL A 1 137 ? -15.367 1.129 10.187 1.00 94.81 137 VAL A N 1
ATOM 1081 C CA . VAL A 1 137 ? -16.354 0.714 9.183 1.00 94.81 137 VAL A CA 1
ATOM 1082 C C . VAL A 1 137 ? -16.413 1.695 8.015 1.00 94.81 137 VAL A C 1
ATOM 1084 O O . VAL A 1 137 ? -16.434 1.276 6.858 1.00 94.81 137 VAL A O 1
ATOM 1087 N N . PHE A 1 138 ? -16.455 2.996 8.300 1.00 93.75 138 PHE A N 1
ATOM 1088 C CA . PHE A 1 138 ? -16.569 4.019 7.269 1.00 93.75 138 PHE A CA 1
ATOM 1089 C C . PHE A 1 138 ? -15.272 4.175 6.473 1.00 93.75 138 PHE A C 1
ATOM 1091 O O . PHE A 1 138 ? -15.327 4.441 5.274 1.00 93.75 138 PHE A O 1
ATOM 1098 N N . PHE A 1 139 ? -14.121 3.948 7.111 1.00 92.75 139 PHE A N 1
ATOM 1099 C CA . PHE A 1 139 ? -12.825 3.872 6.450 1.00 92.75 139 PHE A CA 1
ATOM 1100 C C . PHE A 1 139 ? -12.831 2.737 5.429 1.00 92.75 139 PHE A C 1
ATOM 1102 O O . PHE A 1 139 ? -12.676 3.029 4.251 1.00 92.75 139 PHE A O 1
ATOM 1109 N N . ASN A 1 140 ? -13.143 1.498 5.829 1.00 90.06 140 ASN A N 1
ATOM 1110 C CA . ASN A 1 140 ? -13.214 0.375 4.882 1.00 90.06 140 ASN A CA 1
ATOM 1111 C C . ASN A 1 140 ? -14.259 0.634 3.769 1.00 90.06 140 ASN A C 1
ATOM 1113 O O . ASN A 1 140 ? -14.063 0.371 2.587 1.00 90.06 140 ASN A O 1
ATOM 1117 N N . PHE A 1 141 ? -15.397 1.245 4.114 1.00 91.88 141 PHE A N 1
ATOM 1118 C CA . PHE A 1 141 ? -16.419 1.589 3.125 1.00 91.88 141 PHE A CA 1
ATOM 1119 C C . PHE A 1 141 ? -15.932 2.622 2.087 1.00 91.88 141 PHE A C 1
ATOM 1121 O O . PHE A 1 141 ? -16.206 2.469 0.895 1.00 91.88 141 PHE A O 1
ATOM 1128 N N . CYS A 1 142 ? -15.265 3.697 2.504 1.00 92.62 142 CYS A N 1
ATOM 1129 C CA . CYS A 1 142 ? -14.863 4.787 1.611 1.00 92.62 142 CYS A CA 1
ATOM 1130 C C . CYS A 1 142 ? -13.493 4.553 0.973 1.00 92.62 142 CYS A C 1
ATOM 1132 O O . CYS A 1 142 ? -13.355 4.665 -0.247 1.00 92.62 142 CYS A O 1
ATOM 1134 N N . MET A 1 143 ? -12.485 4.254 1.791 1.00 89.88 143 MET A N 1
ATOM 1135 C CA . MET A 1 143 ? -11.102 4.142 1.347 1.00 89.88 143 MET A CA 1
ATOM 1136 C C . MET A 1 143 ? -10.881 2.927 0.474 1.00 89.88 143 MET A C 1
ATOM 1138 O O . MET A 1 143 ? -10.305 3.103 -0.593 1.00 89.88 143 MET A O 1
ATOM 1142 N N . ASP A 1 144 ? -11.413 1.757 0.820 1.00 84.94 144 ASP A N 1
ATOM 1143 C CA . ASP A 1 144 ? -11.164 0.550 0.018 1.00 84.94 144 ASP A CA 1
ATOM 1144 C C . ASP A 1 144 ? 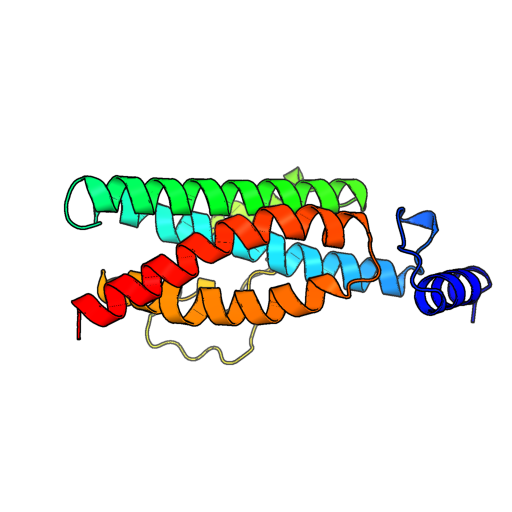-11.856 0.637 -1.345 1.00 84.94 144 ASP A C 1
ATOM 1146 O O . ASP A 1 144 ? -11.388 0.084 -2.336 1.00 84.94 144 ASP A O 1
ATOM 1150 N N . ARG A 1 145 ? -12.939 1.421 -1.462 1.00 85.12 145 ARG A N 1
ATOM 1151 C CA . ARG A 1 145 ? -13.515 1.765 -2.772 1.00 85.12 145 ARG A CA 1
ATOM 1152 C C . ARG A 1 145 ? -12.660 2.749 -3.554 1.00 85.12 145 ARG A C 1
ATOM 1154 O O . ARG A 1 145 ? -12.493 2.582 -4.761 1.00 85.12 145 ARG A O 1
ATOM 1161 N N . GLY A 1 146 ? -12.133 3.773 -2.885 1.00 87.31 146 GLY A N 1
ATOM 1162 C CA . GLY A 1 146 ? -11.189 4.710 -3.494 1.00 87.31 146 GLY A CA 1
ATOM 1163 C C . GLY A 1 146 ? -9.939 3.988 -4.005 1.00 87.31 146 GLY A C 1
ATOM 1164 O O . GLY A 1 146 ? -9.557 4.159 -5.163 1.00 87.31 146 GLY A O 1
ATOM 1165 N N . ALA A 1 147 ? -9.369 3.116 -3.172 1.00 85.31 147 ALA A N 1
ATOM 1166 C CA . ALA A 1 147 ? -8.283 2.214 -3.522 1.00 85.31 147 ALA A CA 1
ATOM 1167 C C . ALA A 1 147 ? -8.708 1.292 -4.666 1.00 85.31 147 ALA A C 1
ATOM 1169 O O . ALA A 1 147 ? -8.005 1.226 -5.664 1.00 85.31 147 ALA A O 1
ATOM 1170 N N . GLY A 1 148 ? -9.899 0.690 -4.606 1.00 81.12 148 GLY A N 1
ATOM 1171 C CA . GLY A 1 148 ? -10.484 -0.124 -5.673 1.00 81.12 148 GLY A CA 1
ATOM 1172 C C . GLY A 1 148 ? -10.445 0.546 -7.051 1.00 81.12 148 GLY A C 1
ATOM 1173 O O . GLY A 1 148 ? -10.024 -0.082 -8.020 1.00 81.12 148 GLY A O 1
ATOM 1174 N N . HIS A 1 149 ? -10.778 1.836 -7.142 1.00 83.44 149 HIS A N 1
ATOM 1175 C CA . HIS A 1 149 ? -10.674 2.593 -8.395 1.00 83.44 149 HIS A CA 1
ATOM 1176 C C . HIS A 1 149 ? -9.228 2.841 -8.845 1.00 83.44 149 HIS A C 1
ATOM 1178 O O . HIS A 1 149 ? -8.923 2.708 -10.030 1.00 83.44 149 HIS A O 1
ATOM 1184 N N . GLN A 1 150 ? -8.316 3.176 -7.928 1.00 81.88 150 GLN A N 1
ATOM 1185 C CA . GLN A 1 150 ? -6.885 3.276 -8.253 1.00 81.88 150 GLN A CA 1
ATOM 1186 C C . GLN A 1 150 ? -6.352 1.936 -8.779 1.00 81.88 150 GLN A C 1
ATOM 1188 O O . GLN A 1 150 ? -5.619 1.868 -9.764 1.00 81.88 150 GLN A O 1
ATOM 1193 N N . LEU A 1 151 ? -6.764 0.862 -8.127 1.00 76.62 151 LEU A N 1
ATOM 1194 C CA . LEU A 1 151 ? -6.419 -0.511 -8.419 1.00 76.62 151 LEU A CA 1
ATOM 1195 C C . LEU A 1 151 ? -6.953 -0.963 -9.794 1.00 76.62 151 LEU A C 1
ATOM 1197 O O . LEU A 1 151 ? -6.240 -1.636 -10.535 1.00 76.62 151 LEU A O 1
ATOM 1201 N N . GLU A 1 152 ? -8.146 -0.530 -10.212 1.00 79.69 152 GLU A N 1
ATOM 1202 C CA . GLU A 1 152 ? -8.658 -0.771 -11.572 1.00 79.69 152 GLU A CA 1
ATOM 1203 C C . GLU A 1 152 ? -7.730 -0.204 -12.659 1.00 79.69 152 GLU A C 1
ATOM 1205 O O . GLU A 1 152 ? -7.540 -0.846 -13.694 1.00 79.69 152 GLU A O 1
ATOM 1210 N N . VAL A 1 153 ? -7.089 0.945 -12.415 1.00 79.81 153 VAL A N 1
ATOM 1211 C CA . VAL A 1 153 ? -6.111 1.540 -13.345 1.00 79.81 153 VAL A CA 1
ATOM 1212 C C . VAL A 1 153 ? -4.856 0.670 -13.469 1.00 79.81 153 VAL A C 1
ATOM 1214 O O . VAL A 1 153 ? -4.287 0.560 -14.557 1.00 79.81 153 VAL A O 1
ATOM 1217 N N . VAL A 1 154 ? -4.455 -0.024 -12.397 1.00 83.38 154 VAL A N 1
ATOM 1218 C CA . VAL A 1 154 ? -3.298 -0.939 -12.405 1.00 83.38 154 VAL A CA 1
ATOM 1219 C C . VAL A 1 154 ? -3.521 -2.132 -13.343 1.00 83.38 154 VAL A C 1
ATOM 1221 O O . VAL A 1 154 ? -2.553 -2.661 -13.887 1.00 83.38 154 VAL A O 1
ATOM 1224 N N . ARG A 1 155 ? -4.771 -2.510 -13.656 1.00 78.56 155 ARG A N 1
ATOM 1225 C CA . ARG A 1 155 ? -5.050 -3.543 -14.679 1.00 78.56 155 ARG A CA 1
ATOM 1226 C C . ARG A 1 155 ? -4.519 -3.175 -16.061 1.00 78.56 155 ARG A C 1
ATOM 1228 O O . ARG A 1 155 ? -4.194 -4.062 -16.843 1.00 78.56 155 ARG A O 1
ATOM 1235 N N . ALA A 1 156 ? -4.445 -1.882 -16.360 1.00 85.00 156 ALA A N 1
ATOM 1236 C CA . ALA A 1 156 ? -3.892 -1.361 -17.604 1.00 85.00 156 ALA A CA 1
ATOM 1237 C C . ALA A 1 156 ? -2.400 -0.993 -17.481 1.00 85.00 156 ALA A C 1
ATOM 1239 O O . ALA A 1 156 ? -1.839 -0.378 -18.389 1.00 85.00 156 ALA A O 1
ATOM 1240 N N . CYS A 1 157 ? -1.746 -1.343 -16.367 1.00 91.31 157 CYS A N 1
ATOM 1241 C CA . CYS A 1 157 ? -0.328 -1.088 -16.162 1.00 91.31 157 CYS A CA 1
ATOM 1242 C C . CYS A 1 157 ? 0.514 -1.811 -17.221 1.00 91.31 157 CYS A C 1
ATOM 1244 O O . CYS A 1 157 ? 0.286 -2.974 -17.559 1.00 91.31 157 CYS A O 1
ATOM 1246 N N . SER A 1 158 ? 1.526 -1.110 -17.732 1.00 95.56 158 SER A N 1
ATOM 1247 C CA . SER A 1 158 ? 2.481 -1.656 -18.698 1.00 95.56 158 SER A CA 1
ATOM 1248 C C . SER A 1 158 ? 3.563 -2.529 -18.058 1.00 95.56 158 SER A C 1
ATOM 1250 O O . SER A 1 158 ? 4.258 -3.228 -18.788 1.00 95.56 158 SER A O 1
ATOM 1252 N N . TYR A 1 159 ? 3.704 -2.525 -16.728 1.00 96.69 159 TYR A N 1
ATOM 1253 C CA . TYR A 1 159 ? 4.640 -3.383 -16.002 1.00 96.69 159 TYR A CA 1
ATOM 1254 C C . TYR A 1 159 ? 3.953 -4.681 -15.558 1.00 96.69 159 TYR A C 1
ATOM 1256 O O . TYR A 1 159 ? 3.127 -4.694 -14.641 1.00 96.69 159 TYR A O 1
ATOM 1264 N N . GLY A 1 160 ? 4.311 -5.780 -16.220 1.00 95.69 160 GLY A N 1
ATOM 1265 C CA . GLY A 1 160 ? 3.671 -7.088 -16.084 1.00 95.69 160 GLY A CA 1
ATOM 1266 C C . GLY A 1 160 ? 3.708 -7.673 -14.670 1.00 95.69 160 GLY A C 1
ATOM 1267 O O . GLY A 1 160 ? 2.666 -8.136 -14.200 1.00 95.69 160 GLY A O 1
ATOM 1268 N N . PRO A 1 161 ? 4.847 -7.645 -13.950 1.00 95.88 161 PRO A N 1
ATOM 1269 C CA . PRO A 1 161 ? 4.927 -8.163 -12.586 1.00 95.88 161 PRO A CA 1
ATOM 1270 C C . PRO A 1 161 ? 3.917 -7.517 -11.632 1.00 95.88 161 PRO A C 1
ATOM 1272 O O . PRO A 1 161 ? 3.226 -8.231 -10.902 1.00 95.88 161 PRO A O 1
ATOM 1275 N N . TRP A 1 162 ? 3.753 -6.190 -11.692 1.00 94.75 162 TRP A N 1
ATOM 1276 C CA . TRP A 1 162 ? 2.763 -5.493 -10.868 1.00 94.75 162 TRP A CA 1
ATOM 1277 C C . TRP A 1 162 ? 1.328 -5.793 -11.312 1.00 94.75 162 TRP A C 1
ATOM 1279 O O . TRP A 1 162 ? 0.495 -6.133 -10.471 1.00 94.75 162 TRP A O 1
ATOM 1289 N N . ALA A 1 163 ? 1.055 -5.777 -12.622 1.00 92.81 163 ALA A N 1
ATOM 1290 C CA . ALA A 1 163 ? -0.262 -6.116 -13.165 1.00 92.81 163 ALA A CA 1
ATOM 1291 C C . ALA A 1 163 ? -0.725 -7.536 -12.772 1.00 92.81 163 ALA A C 1
ATOM 1293 O O . ALA A 1 163 ? -1.902 -7.746 -12.485 1.00 92.81 163 ALA A O 1
ATOM 1294 N N . ARG A 1 164 ? 0.193 -8.511 -12.703 1.00 92.38 164 ARG A N 1
ATOM 1295 C CA . ARG A 1 164 ? -0.116 -9.893 -12.289 1.00 92.38 164 ARG A CA 1
ATOM 1296 C C . ARG A 1 164 ? -0.319 -10.038 -10.786 1.00 92.38 164 ARG A C 1
ATOM 1298 O O . ARG A 1 164 ? -1.274 -10.686 -10.365 1.00 92.38 164 ARG A O 1
ATOM 1305 N N . ALA A 1 165 ? 0.555 -9.446 -9.971 1.00 92.12 165 ALA A N 1
ATOM 1306 C CA . ALA A 1 165 ? 0.421 -9.489 -8.513 1.00 92.12 165 ALA A CA 1
ATOM 1307 C C . ALA A 1 165 ? -0.912 -8.885 -8.044 1.00 92.12 165 ALA A C 1
ATOM 1309 O O . ALA A 1 165 ? -1.544 -9.372 -7.101 1.00 92.12 165 ALA A O 1
ATOM 1310 N N . TYR A 1 166 ? -1.362 -7.861 -8.765 1.00 85.25 166 TYR A N 1
ATOM 1311 C CA . TYR A 1 166 ? -2.612 -7.175 -8.518 1.00 85.25 166 TYR A CA 1
ATOM 1312 C C . TYR A 1 166 ? -3.852 -8.086 -8.582 1.00 85.25 166 TYR A C 1
ATOM 1314 O O . TYR A 1 166 ? -4.759 -7.917 -7.772 1.00 85.25 166 TYR A O 1
ATOM 1322 N N . GLU A 1 167 ? -3.911 -9.091 -9.464 1.00 83.56 167 GLU A N 1
ATOM 1323 C CA . GLU A 1 167 ? -5.088 -9.976 -9.535 1.00 83.56 167 GLU A CA 1
ATOM 1324 C C . GLU A 1 167 ? -5.355 -10.734 -8.226 1.00 83.56 167 GLU A C 1
ATOM 1326 O O . GLU A 1 167 ? -6.509 -11.030 -7.906 1.00 83.56 167 GLU A O 1
ATOM 1331 N N . GLY A 1 168 ? -4.296 -11.068 -7.482 1.00 87.06 168 GLY A N 1
ATOM 1332 C CA . GLY A 1 168 ? -4.404 -11.689 -6.163 1.00 87.06 168 GLY A CA 1
ATOM 1333 C C . GLY A 1 168 ? -4.881 -10.694 -5.109 1.00 87.06 168 GLY A C 1
ATOM 1334 O O . GLY A 1 168 ? -5.860 -10.962 -4.418 1.00 87.06 168 GLY A O 1
ATOM 1335 N N . ILE A 1 169 ? -4.236 -9.524 -5.052 1.00 90.50 169 ILE A N 1
ATOM 1336 C CA . ILE A 1 169 ? -4.579 -8.426 -4.133 1.00 90.50 169 ILE A CA 1
ATOM 1337 C C . ILE A 1 169 ? -6.044 -8.007 -4.306 1.00 90.50 169 ILE A C 1
ATOM 1339 O O . ILE A 1 169 ? -6.804 -8.014 -3.347 1.00 90.50 169 ILE A O 1
ATOM 1343 N N . PHE A 1 170 ? -6.495 -7.766 -5.538 1.00 87.38 170 PHE A N 1
ATOM 1344 C CA . PHE A 1 170 ? -7.857 -7.301 -5.807 1.00 87.38 170 PHE A CA 1
ATOM 1345 C C . PHE A 1 170 ? -8.954 -8.266 -5.338 1.00 87.38 170 PHE A C 1
ATOM 1347 O O . PHE A 1 170 ? -10.031 -7.845 -4.904 1.00 87.38 170 PHE A O 1
ATOM 1354 N N . LYS A 1 171 ? -8.709 -9.578 -5.445 1.00 86.75 171 LYS A N 1
ATOM 1355 C CA . LYS A 1 171 ? -9.663 -10.591 -4.968 1.00 86.75 171 LYS A CA 1
ATOM 1356 C C . LYS A 1 171 ? -9.837 -10.518 -3.454 1.00 86.75 171 LYS A C 1
ATOM 1358 O O . LYS A 1 171 ? -10.949 -10.730 -2.977 1.00 86.75 171 LYS A O 1
ATOM 1363 N N . GLU A 1 172 ? -8.764 -10.220 -2.733 1.00 89.75 172 GLU A N 1
ATOM 1364 C CA . GLU A 1 172 ? -8.780 -10.058 -1.282 1.00 89.75 172 GLU A CA 1
ATOM 1365 C C . GLU A 1 172 ? -9.378 -8.704 -0.884 1.00 89.75 172 GLU A C 1
ATOM 1367 O O . GLU A 1 172 ? -10.287 -8.680 -0.068 1.00 89.75 172 GLU A O 1
ATOM 1372 N N . GLU A 1 173 ? -9.023 -7.612 -1.561 1.00 88.06 173 GLU A N 1
ATOM 1373 C CA . GLU A 1 173 ? -9.611 -6.274 -1.350 1.00 88.06 173 GLU A CA 1
ATOM 1374 C C . GLU A 1 173 ? -11.139 -6.240 -1.514 1.00 88.06 173 GLU A C 1
ATOM 1376 O O . GLU A 1 173 ? -11.867 -5.528 -0.821 1.00 88.06 173 GLU A O 1
ATOM 1381 N N . THR A 1 174 ? -11.681 -7.089 -2.391 1.00 87.81 174 THR A N 1
ATOM 1382 C CA . THR A 1 174 ? -13.137 -7.220 -2.551 1.00 87.81 174 THR A CA 1
ATOM 1383 C C . THR A 1 174 ? -13.828 -7.667 -1.249 1.00 87.81 174 THR A C 1
ATOM 1385 O O . THR A 1 174 ? -15.009 -7.370 -1.045 1.00 87.81 174 THR A O 1
ATOM 1388 N N . PHE A 1 175 ? -13.130 -8.389 -0.364 1.00 89.44 175 PHE A N 1
ATOM 1389 C CA . PHE A 1 175 ? -13.644 -8.760 0.957 1.00 89.44 175 PHE A CA 1
ATOM 1390 C C . PHE A 1 175 ? -13.802 -7.534 1.865 1.00 89.44 175 PHE A C 1
ATOM 1392 O O . PHE A 1 175 ? -14.865 -7.385 2.472 1.00 89.44 175 PHE A O 1
ATOM 1399 N N . LEU A 1 176 ? -12.810 -6.640 1.894 1.00 88.75 176 LEU A N 1
ATOM 1400 C CA . LEU A 1 176 ? -12.809 -5.422 2.708 1.00 88.75 176 LEU A CA 1
ATOM 1401 C C . LEU A 1 176 ? -13.932 -4.459 2.275 1.00 88.75 176 LEU A C 1
ATOM 1403 O O . LEU A 1 176 ? -14.762 -4.049 3.090 1.00 88.75 176 LEU A O 1
ATOM 1407 N N . ILE A 1 177 ? -14.094 -4.241 0.963 1.00 89.06 177 ILE A N 1
ATOM 1408 C CA . ILE A 1 177 ? -15.189 -3.417 0.412 1.00 89.06 177 ILE A CA 1
ATOM 1409 C C . ILE A 1 177 ? -16.566 -3.949 0.849 1.00 89.06 177 ILE A C 1
ATOM 1411 O O . ILE A 1 177 ? -17.449 -3.191 1.268 1.00 89.06 177 ILE A O 1
ATOM 1415 N N . ARG A 1 178 ? -16.773 -5.271 0.767 1.00 91.38 178 ARG A N 1
ATOM 1416 C CA . ARG A 1 178 ? -18.039 -5.913 1.167 1.00 91.38 178 ARG A CA 1
ATOM 1417 C C . ARG A 1 178 ? -18.276 -5.839 2.670 1.00 91.38 178 ARG A C 1
ATOM 1419 O O . ARG A 1 178 ? -19.427 -5.733 3.099 1.00 91.38 178 ARG A O 1
ATOM 1426 N N . HIS A 1 179 ? -17.211 -5.909 3.462 1.00 93.69 179 HIS A N 1
ATOM 1427 C CA . HIS A 1 179 ? -17.272 -5.740 4.907 1.00 93.69 179 HIS A CA 1
ATOM 1428 C C . HIS A 1 179 ? -17.764 -4.338 5.280 1.00 93.69 179 HIS A C 1
ATOM 1430 O O . HIS A 1 179 ? -18.761 -4.220 6.002 1.00 93.69 179 HIS A O 1
ATOM 1436 N N . GLY A 1 180 ? -17.165 -3.295 4.695 1.00 92.19 180 GLY A N 1
ATOM 1437 C CA . GLY A 1 180 ? -17.615 -1.914 4.867 1.00 92.19 180 GLY A CA 1
ATOM 1438 C C . GLY A 1 180 ? -19.083 -1.729 4.463 1.00 92.19 180 GLY A C 1
ATOM 1439 O O . GLY A 1 180 ? -19.873 -1.141 5.203 1.00 92.19 180 GLY A O 1
ATOM 1440 N N . GLU A 1 181 ? -19.501 -2.291 3.322 1.00 93.38 181 GLU A N 1
ATOM 1441 C CA . GLU A 1 181 ? -20.901 -2.261 2.861 1.00 93.38 181 GLU A CA 1
ATOM 1442 C C . GLU A 1 181 ? -21.890 -2.892 3.831 1.00 93.38 181 GLU A C 1
ATOM 1444 O O . GLU A 1 181 ? -22.982 -2.358 4.052 1.00 93.38 181 GLU A O 1
ATOM 1449 N N . HIS A 1 182 ? -21.531 -4.054 4.367 1.00 94.38 182 HIS A N 1
ATOM 1450 C CA . HIS A 1 182 ? -22.361 -4.764 5.321 1.00 94.38 182 HIS A CA 1
ATOM 1451 C C . HIS A 1 182 ? -22.547 -3.940 6.596 1.00 94.38 182 HIS A C 1
ATOM 1453 O O . HIS A 1 182 ? -23.674 -3.771 7.067 1.00 94.38 182 HIS A O 1
ATOM 1459 N N . TRP A 1 183 ? -21.456 -3.398 7.138 1.00 95.69 183 TRP A N 1
ATOM 1460 C CA . TRP A 1 183 ? -21.501 -2.682 8.403 1.00 95.69 183 TRP A CA 1
ATOM 1461 C C . TRP A 1 183 ? -22.153 -1.309 8.306 1.00 95.69 183 TRP A C 1
ATOM 1463 O O . TRP A 1 183 ? -22.924 -0.967 9.200 1.00 95.69 183 TRP A O 1
ATOM 1473 N N . VAL A 1 184 ? -21.953 -0.562 7.217 1.00 94.75 184 VAL A N 1
ATOM 1474 C CA . VAL A 1 184 ? -22.682 0.699 7.006 1.00 94.75 184 VAL A CA 1
ATOM 1475 C C . VAL A 1 184 ? -24.195 0.461 7.008 1.00 94.75 184 VAL A C 1
ATOM 1477 O O . VAL A 1 184 ? -24.920 1.193 7.672 1.00 94.75 184 VAL A O 1
ATOM 1480 N N . LYS A 1 185 ? -24.684 -0.609 6.362 1.00 94.12 185 LYS A N 1
ATOM 1481 C CA . LYS A 1 185 ? -26.117 -0.972 6.390 1.00 94.12 185 LYS A CA 1
ATOM 1482 C C . LYS A 1 185 ? -26.622 -1.371 7.777 1.00 94.12 185 LYS A C 1
ATOM 1484 O O . LYS A 1 185 ? -27.808 -1.241 8.041 1.00 94.12 185 LYS A O 1
ATOM 1489 N N . LYS A 1 186 ? -25.752 -1.915 8.626 1.00 94.19 186 LYS A N 1
ATOM 1490 C CA . LYS A 1 186 ? -26.090 -2.363 9.983 1.00 94.19 186 LYS A CA 1
ATOM 1491 C C . LYS A 1 186 ? -26.093 -1.220 11.001 1.00 94.19 186 LYS A C 1
ATOM 1493 O O . LYS A 1 186 ? -26.758 -1.338 12.025 1.00 94.19 186 LYS A O 1
ATOM 1498 N N . LEU A 1 187 ? -25.307 -0.171 10.753 1.00 92.38 187 LEU A N 1
ATOM 1499 C CA . LEU A 1 187 ? -25.206 1.010 11.615 1.00 92.38 187 LEU A CA 1
ATOM 1500 C C . LEU A 1 187 ? -26.212 2.119 11.254 1.00 92.38 187 LEU A C 1
ATOM 1502 O O . LEU A 1 187 ? -26.435 2.990 12.093 1.00 92.38 187 LEU A O 1
ATOM 1506 N N . ALA A 1 188 ? -26.772 2.099 10.038 1.00 84.25 188 ALA A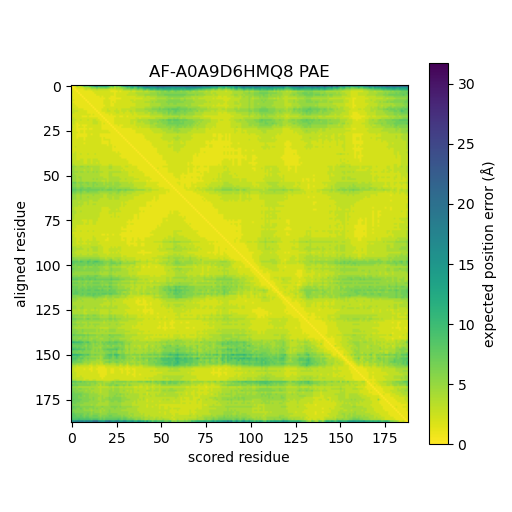 N 1
ATOM 1507 C CA . ALA A 1 188 ? -27.816 3.017 9.565 1.00 84.25 188 ALA A CA 1
ATOM 1508 C C . ALA A 1 188 ? -29.206 2.659 10.114 1.00 84.25 188 ALA A C 1
ATOM 1510 O O . ALA A 1 188 ? -29.970 3.608 10.402 1.00 84.25 188 ALA A O 1
#

Secondary structure (DSSP, 8-state):
--HHHHHHHHHHHTTPPB-SGGGS-HHHHHHHHHHHHHHHHHHHHHHHHHTTHHHHSSHHHHHHHHHHHHHHHHHHHHHHHHHHHHTT--HHHHHHHHHHHHH----TT---TT---SSS---GGGGS---SHHHHHHHHHHHHHHHHHHHHHHTT-SBHHHHHHHHHHHHHHHHHHHHHHHHHHHH-

Foldseek 3Di:
DDPLVVQLVVCLVVVHADAAPSSDDPVRLVVVLLVLQQLLLALLLVLLLLVVVLVVPPDNVRNVVSVLSSVLSVVSSVLSLVVSVRSVDPSVVLCVVCVVVSNAADEQPDDPDQDDPDPGNYGPVSNHHQDDPLSQLVCLQPVLVVVLVVLVVLCSDRHPSSNVSSVVSNVSSVSSNVSSVVVVVVVD

Nearest PDB structures (foldseek):
  3pwq-assembly1_D  TM=9.231E-01  e=7.177E-07  Escherichia coli str. K-12 substr. MG1655
  4ii4-assembly1_A-2  TM=9.100E-01  e=7.177E-07  Escherichia coli str. K-12 substr. MG1655
  4iit-assembly1_A-2  TM=8.936E-01  e=5.902E-07  Klebsiella pneumoniae subsp. pneumoniae MGH 78578
  3pwq-assembly2_H  TM=9.252E-01  e=1.495E-06  Escherichia coli str. K-12 substr. MG1655
  3pvr-assembly1_A  TM=8.938E-01  e=2.210E-06  Escherichia coli str. K-12 substr. MG1655